Protein AF-A0A0B3AQL2-F1 (afdb_monomer)

Nearest PDB structures (foldseek):
  5ud1-assembly1_B  TM=2.524E-01  e=9.828E-01  Helicobacter pylori 26695
  3zs7-assembly1_A-2  TM=3.478E-01  e=4.174E+00  Trypanosoma brucei brucei TREU927
  5gof-assembly1_A  TM=2.255E-01  e=1.621E+00  Homo sapiens
  7k5j-assembly4_K  TM=2.275E-01  e=8.317E-01  Saccharomyces cerevisiae S288C
  5goe-assembly1_A  TM=2.218E-01  e=5.214E+00  Homo sapiens

Sequence (261 aa):
MTFMPQTKTCNVYCPWCFVDDYNKNGRKEDGAYFSNKEVIDAFLDARKGLAKEMHVMRLSGGEPLLVPWQWLENLEELKRRGLSEDVYFQGETNLTTGSFIRQLQNEGRLDKNFWEKIAEYNNFGVLCSFKGTDWKSNLRAIGFSQKDGTVNPEYKFLDKERWNTFETMVKAGIDVYPFIYDPNPKTLKYFLEKGVKKFGEEFALKTWIIPLKIYEPIRNRLDKRGLQLEIFQKGLDENFKKSRGIIGCVIKLIIINNNKI

Radius of gyration: 19.17 Å; Cα contacts (8 Å, |Δi|>4): 399; chains: 1; bounding box: 51×43×47 Å

Foldseek 3Di:
DDEDEQAQAAPFDFLQDPRFVVSRVRDPVNDDHDDLVRSVVVVVVVQVPDPDGDQEDEYDHHACVVVLVSLLRNLVVCVVVVNLVRHQYEYEHQLQCQVVQVVCCVVVVDPPCSLLSSLVRPSYAYEQEAQELALLSRCNRRPQADLVSHHDCVCSVSVVSSVVSVVSNLVSNHHYAYEYHQYQLVRLLVSQVVQCVRRNPVRLVRYYYDQRDHDPSSVVSCVVSVHDPVVVSVSSVVRSVSNVVSSVVSNVVVVVVVVVD

Structure (mmCIF, N/CA/C/O backbone):
data_AF-A0A0B3AQL2-F1
#
_entry.id   AF-A0A0B3AQL2-F1
#
loop_
_atom_site.group_PDB
_atom_site.id
_atom_site.type_symbol
_atom_site.label_atom_id
_atom_site.label_alt_id
_atom_site.label_comp_id
_atom_site.label_asym_id
_atom_site.label_entity_id
_atom_site.label_seq_id
_atom_site.pdbx_PDB_ins_code
_atom_site.Cartn_x
_atom_site.Cartn_y
_atom_site.Cartn_z
_atom_site.occupancy
_atom_site.B_iso_or_equiv
_atom_site.auth_seq_id
_atom_site.auth_comp_id
_atom_site.auth_asym_id
_atom_site.auth_atom_id
_atom_site.pdbx_PDB_model_num
ATOM 1 N N . MET A 1 1 ? -4.287 -15.499 9.562 1.00 43.22 1 MET A N 1
ATOM 2 C CA . MET A 1 1 ? -4.616 -14.305 8.761 1.00 43.22 1 MET A CA 1
ATOM 3 C C . MET A 1 1 ? -5.631 -14.741 7.730 1.00 43.22 1 MET A C 1
ATOM 5 O O . MET A 1 1 ? -5.297 -15.596 6.918 1.00 43.22 1 MET A O 1
ATOM 9 N N . THR A 1 2 ? -6.848 -14.214 7.807 1.00 52.81 2 THR A N 1
ATOM 10 C CA . THR A 1 2 ? -7.877 -14.455 6.787 1.00 52.81 2 THR A CA 1
ATOM 11 C C . THR A 1 2 ? -7.905 -13.279 5.830 1.00 52.81 2 THR A C 1
ATOM 13 O O . THR A 1 2 ? -7.853 -12.126 6.260 1.00 52.81 2 THR A O 1
ATOM 16 N N . PHE A 1 3 ? -7.936 -13.594 4.537 1.00 53.59 3 PHE A N 1
ATOM 17 C CA . PHE A 1 3 ? -8.109 -12.621 3.471 1.00 53.59 3 PHE A CA 1
ATOM 18 C C . PHE A 1 3 ? -9.588 -12.311 3.338 1.00 53.59 3 PHE A C 1
ATOM 20 O O . PHE A 1 3 ? -10.385 -13.219 3.111 1.00 53.59 3 PHE A O 1
ATOM 27 N N . MET A 1 4 ? -9.940 -11.036 3.439 1.00 59.97 4 MET A N 1
ATOM 28 C CA . MET A 1 4 ? -11.305 -10.596 3.190 1.00 59.97 4 MET A CA 1
ATOM 29 C C . MET A 1 4 ? -11.311 -9.664 1.986 1.00 59.97 4 MET A C 1
ATOM 31 O O . MET A 1 4 ? -10.950 -8.490 2.113 1.00 59.97 4 MET A O 1
ATOM 35 N N . PRO A 1 5 ? -11.617 -10.199 0.791 1.00 59.94 5 PRO A N 1
ATOM 36 C CA . PRO A 1 5 ? -11.690 -9.401 -0.415 1.00 59.94 5 PRO A CA 1
ATOM 37 C C . PRO A 1 5 ? -12.953 -8.543 -0.376 1.00 59.94 5 PRO A C 1
ATOM 39 O O . PRO A 1 5 ? -14.055 -9.062 -0.505 1.00 59.94 5 PRO A O 1
ATOM 42 N N . GLN A 1 6 ? -12.798 -7.231 -0.204 1.00 65.88 6 GLN A N 1
ATOM 43 C CA . GLN A 1 6 ? -13.936 -6.300 -0.262 1.00 65.88 6 GLN A CA 1
ATOM 44 C C . GLN A 1 6 ? -14.011 -5.523 -1.574 1.00 65.88 6 GLN A C 1
ATOM 46 O O . GLN A 1 6 ? -15.086 -5.085 -1.976 1.00 65.88 6 GLN A O 1
ATOM 51 N N . THR A 1 7 ? -12.890 -5.394 -2.282 1.00 76.25 7 THR A N 1
ATOM 52 C CA . THR A 1 7 ? -12.875 -4.874 -3.645 1.00 76.25 7 THR A CA 1
ATOM 53 C C . THR A 1 7 ? -12.167 -5.855 -4.549 1.00 76.25 7 THR A C 1
ATOM 55 O O . THR A 1 7 ? -11.038 -6.278 -4.294 1.00 76.25 7 THR A O 1
ATOM 58 N N . LYS A 1 8 ? -12.838 -6.221 -5.635 1.00 83.38 8 LYS A N 1
ATOM 59 C CA . LYS A 1 8 ? -12.207 -6.967 -6.718 1.00 83.38 8 LYS A CA 1
ATOM 60 C C . LYS A 1 8 ? -11.426 -6.033 -7.648 1.00 83.38 8 LYS A C 1
ATOM 62 O O . LYS A 1 8 ? -10.494 -6.459 -8.311 1.00 83.38 8 LYS A O 1
ATOM 67 N N . THR A 1 9 ? -11.748 -4.741 -7.659 1.00 88.00 9 THR A N 1
ATOM 68 C CA . THR A 1 9 ? -11.171 -3.753 -8.574 1.00 88.00 9 THR A CA 1
ATOM 69 C C . THR A 1 9 ? -9.764 -3.355 -8.157 1.00 88.00 9 THR A C 1
ATOM 71 O O . THR A 1 9 ? -9.514 -3.045 -6.994 1.00 88.00 9 THR A O 1
ATOM 74 N N . CYS A 1 10 ? -8.847 -3.285 -9.120 1.00 91.44 10 CYS A N 1
ATOM 75 C CA . CYS A 1 10 ? -7.508 -2.746 -8.913 1.00 91.44 10 CYS A CA 1
ATOM 76 C C . CYS A 1 10 ? -7.152 -1.786 -10.048 1.00 91.44 10 CYS A C 1
ATOM 78 O O . CYS A 1 10 ? -7.425 -2.065 -11.211 1.00 91.44 10 CYS A O 1
ATOM 80 N N . ASN A 1 11 ? -6.494 -0.678 -9.723 1.00 91.56 11 ASN A N 1
ATOM 81 C CA . ASN A 1 11 ? -6.054 0.324 -10.693 1.00 91.56 11 ASN A CA 1
ATOM 82 C C . ASN A 1 11 ? -4.681 0.003 -11.329 1.00 91.56 11 ASN A C 1
ATOM 84 O O . ASN A 1 11 ? -4.135 0.828 -12.059 1.00 91.56 11 ASN A O 1
ATOM 88 N N . VAL A 1 12 ? -4.113 -1.180 -11.058 1.00 91.69 12 VAL A N 1
ATOM 89 C CA . VAL A 1 12 ? -2.828 -1.642 -11.609 1.00 91.69 12 VAL A CA 1
ATOM 90 C C . VAL A 1 12 ? -2.905 -3.083 -12.130 1.00 91.69 12 VAL A C 1
ATOM 92 O O . VAL A 1 12 ? -3.698 -3.903 -11.662 1.00 91.69 12 VAL A O 1
ATOM 95 N N . TYR A 1 13 ? -2.016 -3.428 -13.062 1.00 89.12 13 TYR A N 1
ATOM 96 C CA . TYR A 1 13 ? -2.025 -4.696 -13.804 1.00 89.12 13 TYR A CA 1
ATOM 97 C C . TYR A 1 13 ? -0.728 -5.477 -13.586 1.00 89.12 13 TYR A C 1
ATOM 99 O O . TYR A 1 13 ? -0.008 -5.824 -14.521 1.00 89.12 13 TYR A O 1
ATOM 107 N N . CYS A 1 14 ? -0.408 -5.732 -12.315 1.00 88.69 14 CYS A N 1
ATOM 108 C CA . CYS A 1 14 ? 0.834 -6.405 -11.939 1.00 88.69 14 CYS A CA 1
ATOM 109 C C . CYS A 1 14 ? 0.941 -7.769 -12.654 1.00 88.69 14 CYS A C 1
ATOM 111 O O . CYS A 1 14 ? 0.013 -8.576 -12.522 1.00 88.69 14 CYS A O 1
ATOM 113 N N . PRO A 1 15 ? 2.051 -8.072 -13.358 1.00 82.75 15 PRO A N 1
ATOM 114 C CA . PRO A 1 15 ? 2.175 -9.312 -14.133 1.00 82.75 15 PRO A CA 1
ATOM 115 C C . PRO A 1 15 ? 2.033 -10.576 -13.278 1.00 82.75 15 PRO A C 1
ATOM 117 O O . PRO A 1 15 ? 1.510 -11.581 -13.743 1.00 82.75 15 PRO A O 1
ATOM 120 N N . TRP A 1 16 ? 2.452 -10.491 -12.015 1.00 82.00 16 TRP A N 1
ATOM 121 C CA . TRP A 1 16 ? 2.429 -11.559 -11.014 1.00 82.00 16 TRP A CA 1
ATOM 122 C C . TRP A 1 16 ? 1.243 -11.468 -10.038 1.00 82.00 16 TRP A C 1
ATOM 124 O O . TRP A 1 16 ? 1.300 -11.996 -8.929 1.00 82.00 16 TRP A O 1
ATOM 134 N N . CYS A 1 17 ? 0.176 -10.747 -10.387 1.00 86.19 17 CYS A N 1
ATOM 135 C CA . CYS A 1 17 ? -1.020 -10.724 -9.549 1.00 86.19 17 CYS A CA 1
ATOM 136 C C . CYS A 1 17 ? -1.687 -12.109 -9.554 1.00 86.19 17 CYS A C 1
ATOM 138 O O . CYS A 1 17 ? -1.933 -12.664 -10.624 1.00 86.19 17 CYS A O 1
ATOM 140 N N . PHE A 1 18 ? -2.009 -12.654 -8.381 1.00 82.62 18 PHE A N 1
ATOM 141 C CA . PHE A 1 18 ? -2.695 -13.947 -8.283 1.00 82.62 18 PHE A CA 1
ATOM 142 C C . PHE A 1 18 ? -4.165 -13.878 -8.729 1.00 82.62 18 PHE A C 1
ATOM 144 O O . PHE A 1 18 ? -4.738 -14.904 -9.065 1.00 82.62 18 PHE A O 1
ATOM 151 N N . VAL A 1 19 ? -4.766 -12.685 -8.757 1.00 80.56 19 VAL A N 1
ATOM 152 C CA . VAL A 1 19 ? -6.105 -12.445 -9.314 1.00 80.56 19 VAL A CA 1
ATOM 153 C C . VAL A 1 19 ? -5.947 -12.133 -10.798 1.00 80.56 19 VAL A C 1
ATOM 155 O O . VAL A 1 19 ? -5.099 -11.306 -11.136 1.00 80.56 19 VAL A O 1
ATOM 158 N N . ASP A 1 20 ? -6.712 -12.763 -11.691 1.00 79.94 20 ASP A N 1
ATOM 159 C CA . ASP A 1 20 ? -6.719 -12.466 -13.133 1.00 79.94 20 ASP A CA 1
ATOM 160 C C . ASP A 1 20 ? -7.422 -11.125 -13.463 1.00 79.94 20 ASP A C 1
ATOM 162 O O . ASP A 1 20 ? -7.960 -10.443 -12.591 1.00 79.94 20 ASP A O 1
ATOM 166 N N . ASP A 1 21 ? -7.362 -10.686 -14.724 1.00 81.06 21 ASP A N 1
ATOM 167 C CA . ASP A 1 21 ? -7.933 -9.392 -15.133 1.00 81.06 21 ASP A CA 1
ATOM 168 C C . ASP A 1 21 ? -9.457 -9.428 -15.316 1.00 81.06 21 ASP A C 1
ATOM 170 O O . ASP A 1 21 ? -10.093 -8.380 -15.224 1.00 81.06 21 ASP A O 1
ATOM 174 N N . TYR A 1 22 ? -10.050 -10.613 -15.505 1.00 81.94 22 TYR A N 1
ATOM 175 C CA . TYR A 1 22 ? -11.504 -10.777 -15.494 1.00 81.94 22 TYR A CA 1
ATOM 176 C C . TYR A 1 22 ? -12.034 -10.489 -14.089 1.00 81.94 22 TYR A C 1
ATOM 178 O O . TYR A 1 22 ? -12.891 -9.632 -13.910 1.00 81.94 22 TYR A O 1
ATOM 186 N N . ASN A 1 23 ? -11.429 -11.092 -13.071 1.00 78.94 23 ASN A N 1
ATOM 187 C CA . ASN A 1 23 ? -11.824 -10.894 -11.684 1.00 78.94 23 ASN A CA 1
ATOM 188 C C . ASN A 1 23 ? -11.510 -9.481 -11.158 1.00 78.94 23 ASN A C 1
ATOM 190 O O . ASN A 1 23 ? -12.157 -9.038 -10.214 1.00 78.94 23 ASN A O 1
ATOM 194 N N . LYS A 1 24 ? -10.594 -8.722 -11.785 1.00 83.06 24 LYS A N 1
ATOM 195 C CA . LYS A 1 24 ? -10.267 -7.334 -11.382 1.00 83.06 24 LYS A CA 1
ATOM 196 C C . LYS A 1 24 ? -11.019 -6.221 -12.114 1.00 83.06 24 LYS A C 1
ATOM 198 O O . LYS A 1 24 ? -10.673 -5.048 -11.976 1.00 83.06 24 LYS A O 1
ATOM 203 N N . ASN A 1 25 ? -12.040 -6.564 -12.888 1.00 82.00 25 ASN A N 1
ATOM 204 C CA . ASN A 1 25 ? -12.679 -5.646 -13.831 1.00 82.00 25 ASN A CA 1
ATOM 205 C C . ASN A 1 25 ? -13.642 -4.613 -13.206 1.00 82.00 25 ASN A C 1
ATOM 207 O O . ASN A 1 25 ? -14.096 -3.711 -13.905 1.00 82.00 25 ASN A O 1
ATOM 211 N N . GLY A 1 26 ? -13.996 -4.759 -11.924 1.00 80.69 26 GLY A N 1
ATOM 212 C CA . GLY A 1 26 ? -14.947 -3.886 -11.227 1.00 80.69 26 GLY A CA 1
ATOM 213 C C . GLY A 1 26 ? -16.392 -3.901 -11.743 1.00 80.69 26 GLY A C 1
ATOM 214 O O . GLY A 1 26 ? -17.182 -3.060 -11.326 1.00 80.69 26 GLY A O 1
ATOM 215 N N . ARG A 1 27 ? -16.759 -4.841 -12.621 1.00 83.38 27 ARG A N 1
ATOM 216 C CA . ARG A 1 27 ? -18.123 -4.985 -13.153 1.00 83.38 27 ARG A CA 1
ATOM 217 C C . ARG A 1 27 ? -19.109 -5.374 -12.057 1.00 83.38 27 ARG A C 1
ATOM 219 O O . ARG A 1 27 ? -18.784 -6.205 -11.212 1.00 83.38 27 ARG A O 1
ATOM 226 N N . LYS A 1 28 ? -20.311 -4.803 -12.048 1.00 77.94 28 LYS A N 1
ATOM 227 C CA . LYS A 1 28 ? -21.278 -5.046 -10.966 1.00 77.94 28 LYS A CA 1
ATOM 228 C C . LYS A 1 28 ? -21.798 -6.488 -10.971 1.00 77.94 28 LYS A C 1
ATOM 230 O O . LYS A 1 28 ? -22.159 -7.009 -9.926 1.00 77.94 28 LYS A O 1
ATOM 235 N N . GLU A 1 29 ? -21.797 -7.121 -12.138 1.00 83.44 29 GLU A N 1
ATOM 236 C CA . GLU A 1 29 ? -22.390 -8.433 -12.393 1.00 83.44 29 GLU A CA 1
ATOM 237 C C . GLU A 1 29 ? -21.473 -9.584 -11.951 1.00 83.44 29 GLU A C 1
ATOM 239 O O . GLU A 1 29 ? -21.964 -10.636 -11.557 1.00 83.44 29 GLU A O 1
ATOM 244 N N . ASP A 1 30 ? -20.147 -9.384 -11.952 1.00 80.12 30 ASP A N 1
ATOM 245 C CA . ASP A 1 30 ? -19.184 -10.441 -11.593 1.00 80.12 30 ASP A CA 1
ATOM 246 C C . ASP A 1 30 ? -18.810 -10.416 -10.090 1.00 80.12 30 ASP A C 1
ATOM 248 O O . ASP A 1 30 ? -17.639 -10.579 -9.740 1.00 80.12 30 ASP A O 1
ATOM 252 N N . GLY A 1 31 ? -19.728 -10.058 -9.186 1.00 79.12 31 GLY A N 1
ATOM 253 C CA . GLY A 1 31 ? -19.432 -9.962 -7.751 1.00 79.12 31 GLY A CA 1
ATOM 254 C C . GLY A 1 31 ? -20.649 -9.722 -6.859 1.00 79.12 31 GLY A C 1
ATOM 255 O O . GLY A 1 31 ? -21.748 -9.464 -7.338 1.00 79.12 31 GLY A O 1
ATOM 256 N N . ALA A 1 32 ? -20.433 -9.795 -5.546 1.00 82.56 32 ALA A N 1
ATOM 257 C CA . ALA A 1 32 ? -21.438 -9.511 -4.526 1.00 82.56 32 ALA A CA 1
ATOM 258 C C . ALA A 1 32 ? -20.915 -8.460 -3.542 1.00 82.56 32 ALA A C 1
ATOM 260 O O . ALA A 1 32 ? -19.712 -8.376 -3.288 1.00 82.56 32 ALA A O 1
ATOM 261 N N . TYR A 1 33 ? -21.834 -7.662 -3.001 1.00 82.12 33 TYR A N 1
ATOM 262 C CA . TYR A 1 33 ? -21.543 -6.706 -1.939 1.00 82.12 33 TYR A CA 1
ATOM 263 C C . TYR A 1 33 ? -21.901 -7.324 -0.595 1.00 82.12 33 TYR A C 1
ATOM 265 O O . TYR A 1 33 ? -22.979 -7.893 -0.447 1.00 82.12 33 TYR A O 1
ATOM 273 N N . PHE A 1 34 ? -21.005 -7.158 0.372 1.00 86.38 34 PHE A N 1
ATOM 274 C CA . PHE A 1 34 ? -21.206 -7.562 1.756 1.00 86.38 34 PHE A CA 1
ATOM 275 C C . PHE A 1 34 ? -21.009 -6.339 2.643 1.00 86.38 34 PHE A C 1
ATOM 277 O O . PHE A 1 34 ? -20.082 -5.552 2.433 1.00 86.38 34 PHE A O 1
ATOM 284 N N . SER A 1 35 ? -21.881 -6.170 3.626 1.00 88.69 35 SER A N 1
ATOM 285 C CA . SER A 1 35 ? -21.715 -5.162 4.667 1.00 88.69 35 SER A CA 1
ATOM 286 C C . SER A 1 35 ? -20.535 -5.504 5.582 1.00 88.69 35 SER A C 1
ATOM 288 O O . SER A 1 35 ? -20.165 -6.668 5.740 1.00 88.69 35 SER A O 1
ATOM 290 N N . ASN A 1 36 ? -19.975 -4.505 6.270 1.00 88.44 36 ASN A N 1
ATOM 291 C CA . ASN A 1 36 ? -18.906 -4.744 7.252 1.00 88.44 36 ASN A CA 1
ATOM 292 C C . ASN A 1 36 ? -19.363 -5.674 8.388 1.00 88.44 36 ASN A C 1
ATOM 294 O O . ASN A 1 36 ? -18.572 -6.463 8.901 1.00 88.44 36 ASN A O 1
ATOM 298 N N . LYS A 1 37 ? -20.661 -5.642 8.727 1.00 92.75 37 LYS A N 1
ATOM 299 C CA . LYS A 1 37 ? -21.273 -6.564 9.687 1.00 92.75 37 LYS A CA 1
ATOM 300 C C . LYS A 1 37 ? -21.156 -8.013 9.211 1.00 92.75 37 LYS A C 1
ATOM 302 O O . LYS A 1 37 ? -20.678 -8.846 9.971 1.00 92.75 37 LYS A O 1
ATOM 307 N N . GLU A 1 38 ? -21.564 -8.297 7.973 1.00 92.12 38 GLU A N 1
ATOM 308 C CA . GLU A 1 38 ? -21.478 -9.641 7.379 1.00 92.12 38 GLU A CA 1
ATOM 309 C C . GLU A 1 38 ? -20.030 -10.114 7.256 1.00 92.12 38 GLU A C 1
ATOM 311 O O . GLU A 1 38 ? -19.729 -11.270 7.537 1.00 92.12 38 GLU A O 1
ATOM 316 N N . VAL A 1 39 ? -19.121 -9.208 6.890 1.00 89.12 39 VAL A N 1
ATOM 317 C CA . VAL A 1 39 ? -17.690 -9.504 6.801 1.00 89.12 39 VAL A CA 1
ATOM 318 C C . VAL A 1 39 ? -17.125 -9.912 8.169 1.00 89.12 39 VAL A C 1
ATOM 320 O O . VAL A 1 39 ? -16.421 -10.917 8.271 1.00 89.12 39 VAL A O 1
ATOM 323 N N . ILE A 1 40 ? -17.447 -9.172 9.234 1.00 92.00 40 ILE A N 1
ATOM 324 C CA . ILE A 1 40 ? -16.980 -9.491 10.590 1.00 92.00 40 ILE A CA 1
ATOM 325 C C . ILE A 1 40 ? -17.684 -10.737 11.147 1.00 92.00 40 ILE A C 1
ATOM 327 O O . ILE A 1 40 ? -17.034 -11.543 11.809 1.00 92.00 40 ILE A O 1
ATOM 331 N N . ASP A 1 41 ? -18.968 -10.951 10.841 1.00 93.50 41 ASP A N 1
ATOM 332 C CA . ASP A 1 41 ? -19.685 -12.187 11.191 1.00 93.50 41 ASP A CA 1
ATOM 333 C C . ASP A 1 41 ? -18.977 -13.409 10.568 1.00 93.50 41 ASP A C 1
ATOM 335 O O . ASP A 1 41 ? -18.625 -14.350 11.281 1.00 93.50 41 ASP A O 1
ATOM 339 N N . ALA A 1 42 ? -18.647 -13.347 9.273 1.00 90.44 42 ALA A N 1
ATOM 340 C CA . ALA A 1 42 ? -17.914 -14.403 8.574 1.00 90.44 42 ALA A CA 1
ATOM 341 C C . ALA A 1 42 ? -16.501 -14.628 9.143 1.00 90.44 42 ALA A C 1
ATOM 343 O O . ALA A 1 42 ? -16.056 -15.771 9.263 1.00 90.44 42 ALA A O 1
ATOM 344 N N . PHE A 1 43 ? -15.793 -13.559 9.527 1.00 91.12 43 PHE A N 1
ATOM 345 C CA . PHE A 1 43 ? -14.492 -13.662 10.195 1.00 91.12 43 PHE A CA 1
ATOM 346 C C . PHE A 1 43 ? -14.589 -14.412 11.532 1.00 91.12 43 PHE A C 1
ATOM 348 O O . PHE A 1 43 ? -13.779 -15.304 11.801 1.00 91.12 43 PHE A O 1
ATOM 355 N N . LEU A 1 44 ? -15.579 -14.072 12.361 1.00 91.38 44 LEU A N 1
ATOM 356 C CA . LEU A 1 44 ? -15.793 -14.706 13.662 1.00 91.38 44 LEU A CA 1
ATOM 357 C C . LEU A 1 44 ? -16.224 -16.167 13.517 1.00 91.38 44 LEU A C 1
ATOM 359 O O . LEU A 1 44 ? -15.768 -17.017 14.281 1.00 91.38 44 LEU A O 1
ATOM 363 N N . ASP A 1 45 ? -17.052 -16.482 12.525 1.00 91.25 45 ASP A N 1
ATOM 364 C CA . ASP A 1 45 ? -17.435 -17.862 12.232 1.00 91.25 45 ASP A CA 1
ATOM 365 C C . ASP A 1 45 ? -16.243 -18.688 11.740 1.00 91.25 45 ASP A C 1
ATOM 367 O O . ASP A 1 45 ? -16.011 -19.789 12.243 1.00 91.25 45 ASP A O 1
ATOM 371 N N . ALA A 1 46 ? -15.419 -18.134 10.845 1.00 88.12 46 ALA A N 1
ATOM 372 C CA . ALA A 1 46 ? -14.185 -18.779 10.405 1.00 88.12 46 ALA A CA 1
ATOM 373 C C . ALA A 1 46 ? -13.219 -19.026 11.576 1.00 88.12 46 ALA A C 1
ATOM 375 O O . ALA A 1 46 ? -12.582 -20.076 11.636 1.00 88.12 46 ALA A O 1
ATOM 376 N N . ARG A 1 47 ? -13.135 -18.093 12.536 1.00 88.12 47 ARG A N 1
ATOM 377 C CA . ARG A 1 47 ? -12.293 -18.213 13.738 1.00 88.12 47 ARG A CA 1
ATOM 378 C C . ARG A 1 47 ? -12.681 -19.404 14.622 1.00 88.12 47 ARG A C 1
ATOM 380 O O . ARG A 1 47 ? -11.779 -20.051 15.146 1.00 88.12 47 ARG A O 1
ATOM 387 N N . LYS A 1 48 ? -13.973 -19.742 14.750 1.00 87.56 48 LYS A N 1
ATOM 388 C CA . LYS A 1 48 ? -14.456 -20.870 15.584 1.00 87.56 48 LYS A CA 1
ATOM 389 C C . LYS A 1 48 ? -13.936 -22.236 15.123 1.00 87.56 48 LYS A C 1
ATOM 391 O O . LYS A 1 48 ? -13.804 -23.143 15.936 1.00 87.56 48 LYS A O 1
ATOM 396 N N . GLY A 1 49 ? -13.667 -22.393 13.825 1.00 80.06 49 GLY A N 1
ATOM 397 C CA . GLY A 1 49 ? -13.247 -23.664 13.225 1.00 80.06 49 GLY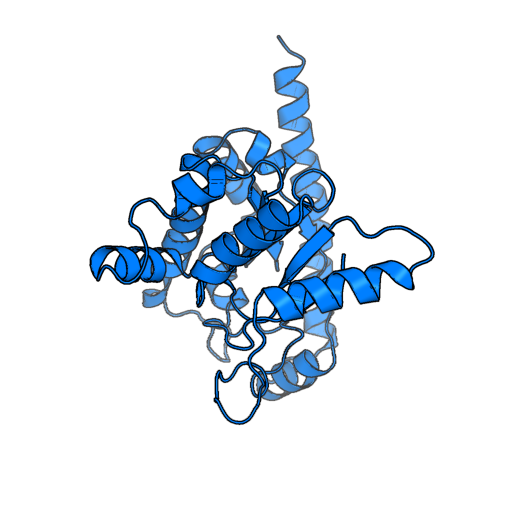 A CA 1
ATOM 398 C C . GLY A 1 49 ? -11.737 -23.919 13.232 1.00 80.06 49 GLY A C 1
ATOM 399 O O . GLY A 1 49 ? -11.294 -24.940 12.706 1.00 80.06 49 GLY A O 1
ATOM 400 N N . LEU A 1 50 ? -10.927 -23.002 13.769 1.00 82.31 50 LEU A N 1
ATOM 401 C CA . LEU A 1 50 ? -9.469 -23.085 13.699 1.00 82.31 50 LEU A CA 1
ATOM 402 C C . LEU A 1 50 ? -8.869 -23.664 14.984 1.00 82.31 50 LEU A C 1
ATOM 404 O O . LEU A 1 50 ? -9.221 -23.267 16.088 1.00 82.31 50 LEU A O 1
ATOM 408 N N . ALA A 1 51 ? -7.874 -24.546 14.834 1.00 72.25 51 ALA A N 1
ATOM 409 C CA . ALA A 1 51 ? -7.115 -25.107 15.960 1.00 72.25 51 ALA A CA 1
ATOM 410 C C . ALA A 1 51 ? -6.297 -24.054 16.736 1.00 72.25 51 ALA A C 1
ATOM 412 O O . ALA A 1 51 ? -5.860 -24.303 17.857 1.00 72.25 51 ALA A O 1
ATOM 413 N N . LYS A 1 52 ? -6.054 -22.890 16.123 1.00 77.75 52 LYS A N 1
ATOM 414 C CA . LYS A 1 52 ? -5.454 -21.717 16.756 1.00 77.75 52 LYS A CA 1
ATOM 415 C C . LYS A 1 52 ? -6.319 -20.509 16.479 1.00 77.75 52 LYS A C 1
ATOM 417 O O . LYS A 1 52 ? -6.774 -20.312 15.352 1.00 77.75 52 LYS A O 1
ATOM 422 N N . GLU A 1 53 ? -6.474 -19.694 17.505 1.00 82.19 53 GLU A N 1
ATOM 423 C CA . GLU A 1 53 ? -7.260 -18.484 17.423 1.00 82.19 53 GLU A CA 1
ATOM 424 C C . GLU A 1 53 ? -6.654 -17.485 16.431 1.00 82.19 53 GLU A C 1
ATOM 426 O O . GLU A 1 53 ? -5.436 -17.322 16.307 1.00 82.19 53 GLU A O 1
ATOM 431 N N . MET A 1 54 ? -7.529 -16.861 15.650 1.00 87.31 54 MET A N 1
ATOM 432 C CA . MET A 1 54 ? -7.146 -15.917 14.617 1.00 87.31 54 MET A CA 1
ATOM 433 C C . MET A 1 54 ? -7.420 -14.493 15.089 1.00 87.31 54 MET A C 1
ATOM 435 O O . MET A 1 54 ? -8.570 -14.078 15.169 1.00 87.31 54 MET A O 1
ATOM 439 N N . HIS A 1 55 ? -6.342 -13.738 15.291 1.00 92.06 55 HIS A N 1
ATOM 440 C CA . HIS A 1 55 ? -6.382 -12.355 15.785 1.00 92.06 55 HIS A CA 1
ATOM 441 C C . HIS A 1 55 ? -6.090 -11.309 14.703 1.00 92.06 55 HIS A C 1
ATOM 443 O O . HIS A 1 55 ? -5.974 -10.130 15.000 1.00 92.06 55 HIS A O 1
ATOM 449 N N . VAL A 1 56 ? -5.918 -11.720 13.440 1.00 92.56 56 VAL A N 1
ATOM 450 C CA . VAL A 1 56 ? -5.594 -10.794 12.342 1.00 92.56 56 VAL A CA 1
ATOM 451 C C . VAL A 1 56 ? -6.630 -10.894 11.238 1.00 92.56 56 VAL A C 1
ATOM 453 O O . VAL A 1 56 ? -6.735 -11.922 10.553 1.00 92.56 56 VAL A O 1
ATOM 456 N N . MET A 1 57 ? -7.330 -9.782 11.048 1.00 91.94 57 MET A N 1
ATOM 457 C CA . MET A 1 57 ? -8.297 -9.536 9.994 1.00 91.94 57 MET A CA 1
ATOM 458 C C . MET A 1 57 ? -7.620 -8.695 8.909 1.00 91.94 57 ME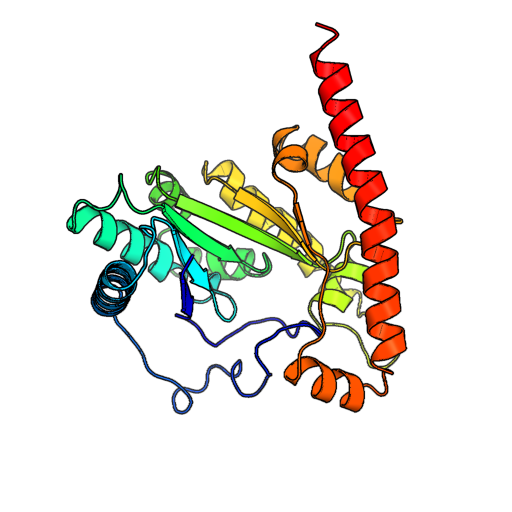T A C 1
ATOM 460 O O . MET A 1 57 ? -7.292 -7.536 9.144 1.00 91.94 57 MET A O 1
ATOM 464 N N . ARG A 1 58 ? -7.366 -9.270 7.728 1.00 90.69 58 ARG A N 1
ATOM 465 C CA . ARG A 1 58 ? -6.648 -8.574 6.652 1.00 90.69 58 ARG A CA 1
ATOM 466 C C . ARG A 1 58 ? -7.579 -8.227 5.503 1.00 90.69 58 ARG A C 1
ATOM 468 O O . ARG A 1 58 ? -8.176 -9.115 4.889 1.00 90.69 58 ARG A O 1
ATOM 475 N N . LEU A 1 59 ? -7.629 -6.941 5.175 1.00 82.88 59 LEU A N 1
ATOM 476 C CA . LEU A 1 59 ? -8.368 -6.447 4.030 1.00 82.88 59 LEU A CA 1
ATOM 477 C C . LEU A 1 59 ? -7.515 -6.525 2.764 1.00 82.88 59 LEU A C 1
ATOM 479 O O . LEU A 1 59 ? -6.471 -5.887 2.671 1.00 82.88 59 LEU A O 1
ATOM 483 N N . SER A 1 60 ? -7.968 -7.314 1.792 1.00 82.50 60 SER A N 1
ATOM 484 C CA . SER A 1 60 ? -7.195 -7.629 0.587 1.00 82.50 60 SER A CA 1
ATOM 485 C C . SER A 1 60 ? -8.073 -7.637 -0.668 1.00 82.50 60 SER A C 1
ATOM 487 O O . SER A 1 60 ? -9.206 -7.160 -0.646 1.00 82.50 60 SER A O 1
ATOM 489 N N . GLY A 1 61 ? -7.554 -8.169 -1.776 1.00 82.19 61 GLY A N 1
ATOM 490 C CA . GLY A 1 61 ? -8.235 -8.244 -3.069 1.00 82.19 61 GLY A CA 1
ATOM 491 C C . GLY A 1 61 ? -7.528 -7.402 -4.127 1.00 82.19 61 GLY A C 1
ATOM 492 O O . GLY A 1 61 ? -6.345 -7.605 -4.394 1.00 82.19 61 GLY A O 1
ATOM 493 N N . GLY A 1 62 ? -8.266 -6.494 -4.759 1.00 87.00 62 GLY A N 1
ATOM 494 C CA . GLY A 1 62 ? -7.739 -5.520 -5.706 1.00 87.00 62 GLY A CA 1
ATOM 495 C C . GLY A 1 62 ? -6.924 -4.417 -5.021 1.00 87.00 62 GLY A C 1
ATOM 496 O O . GLY A 1 62 ? -5.883 -4.683 -4.432 1.00 87.00 62 GLY A O 1
ATOM 497 N N . GLU A 1 63 ? -7.350 -3.160 -5.137 1.00 92.25 63 GLU A N 1
ATOM 498 C CA . GLU A 1 63 ? -6.765 -2.041 -4.385 1.00 92.25 63 GLU A CA 1
ATOM 499 C C . GLU A 1 63 ? -7.759 -1.530 -3.333 1.00 92.25 63 GLU A C 1
ATOM 501 O O . GLU A 1 63 ? -8.672 -0.782 -3.693 1.00 92.25 63 GLU A O 1
ATOM 506 N N . PRO A 1 64 ? -7.599 -1.899 -2.047 1.00 91.56 64 PRO A N 1
ATOM 507 C CA . PRO A 1 64 ? -8.528 -1.501 -0.990 1.00 91.56 64 PRO A CA 1
ATOM 508 C C . PRO A 1 64 ? -8.723 0.013 -0.839 1.00 91.56 64 PRO A C 1
ATOM 510 O O . PRO A 1 64 ? -9.838 0.446 -0.565 1.00 91.56 64 PRO A O 1
ATOM 513 N N . LEU A 1 65 ? -7.704 0.845 -1.103 1.00 92.31 65 LEU A N 1
ATOM 514 C CA . LEU A 1 65 ? -7.858 2.309 -1.052 1.00 92.31 65 LEU A CA 1
ATOM 515 C C . LEU A 1 65 ? -8.693 2.908 -2.197 1.00 92.31 65 LEU A C 1
ATOM 517 O O . LEU A 1 65 ? -8.883 4.121 -2.233 1.00 92.31 65 LEU A O 1
ATOM 521 N N . LEU A 1 66 ? -9.227 2.103 -3.121 1.00 92.00 66 LEU A N 1
ATOM 522 C CA . LEU A 1 66 ? -10.303 2.564 -4.008 1.00 92.00 66 LEU A CA 1
ATOM 523 C C . LEU A 1 66 ? -11.638 2.732 -3.265 1.00 92.00 66 LEU A C 1
ATOM 525 O O . LEU A 1 66 ? -12.528 3.417 -3.766 1.00 92.00 66 LEU A O 1
ATOM 529 N N . VAL A 1 67 ? -11.768 2.128 -2.080 1.00 90.38 67 VAL A N 1
ATOM 530 C CA . VAL A 1 67 ? -12.970 2.138 -1.237 1.00 90.38 67 VAL A CA 1
ATOM 531 C C . VAL A 1 67 ? -12.568 2.508 0.206 1.00 90.38 67 VAL A C 1
ATOM 533 O O . VAL A 1 67 ? -12.756 1.723 1.134 1.00 90.38 67 VAL A O 1
ATOM 536 N N . PRO A 1 68 ? -11.950 3.686 0.428 1.00 91.81 68 PRO A N 1
ATOM 537 C CA . PRO A 1 68 ? -11.216 3.987 1.663 1.00 91.81 68 PRO A CA 1
ATOM 538 C C . PRO A 1 68 ? -12.074 3.965 2.936 1.00 91.81 68 PRO A C 1
ATOM 540 O O . PRO A 1 68 ? -11.570 3.616 4.002 1.00 91.81 68 PRO A O 1
ATOM 543 N N . TRP A 1 69 ? -13.369 4.288 2.841 1.00 90.25 69 TRP A N 1
ATOM 544 C CA . TRP A 1 69 ? -14.293 4.283 3.983 1.00 90.25 69 TRP A CA 1
ATOM 545 C C . TRP A 1 69 ? -14.407 2.912 4.656 1.00 90.25 69 TRP A C 1
ATOM 547 O O . TRP A 1 69 ? -14.587 2.852 5.868 1.00 90.25 69 TRP A O 1
ATOM 557 N N . GLN A 1 70 ? -14.193 1.821 3.914 1.00 90.44 70 GLN A N 1
ATOM 558 C CA . GLN A 1 70 ? -14.231 0.472 4.474 1.00 90.44 70 GLN A CA 1
ATOM 559 C C . GLN A 1 70 ? -13.216 0.268 5.600 1.00 90.44 70 GLN A C 1
ATOM 561 O O . GLN A 1 70 ? -13.484 -0.508 6.512 1.00 90.44 70 GLN A O 1
ATOM 566 N N . TRP A 1 71 ? -12.067 0.949 5.589 1.00 93.69 71 TRP A N 1
ATOM 567 C CA . TRP A 1 71 ? -11.108 0.820 6.691 1.00 93.69 71 TRP A CA 1
ATOM 568 C C . TRP A 1 71 ? -11.699 1.345 7.995 1.00 93.69 71 TRP A C 1
ATOM 570 O O . TRP A 1 71 ? -11.708 0.630 8.994 1.00 93.69 71 TRP A O 1
ATOM 580 N N . LEU A 1 72 ? -12.247 2.560 7.957 1.00 94.06 72 LEU A N 1
ATOM 581 C CA . LEU A 1 72 ? -12.842 3.194 9.125 1.00 94.06 72 LEU A CA 1
ATOM 582 C C . LEU A 1 72 ? -14.079 2.427 9.606 1.00 94.06 72 LEU A C 1
ATOM 584 O O . LEU A 1 72 ? -14.171 2.107 10.784 1.00 94.06 72 LEU A O 1
ATOM 588 N N . GLU A 1 73 ? -14.981 2.046 8.701 1.00 94.06 73 GLU A N 1
ATOM 589 C CA . GLU A 1 73 ? -16.215 1.350 9.080 1.00 94.06 73 GLU A CA 1
ATOM 590 C C . GLU A 1 73 ? -15.955 -0.051 9.672 1.00 94.06 73 GLU A C 1
ATOM 592 O O . GLU A 1 73 ? -16.682 -0.494 10.560 1.00 94.06 73 GLU A O 1
ATOM 597 N N . ASN A 1 74 ? -14.918 -0.769 9.213 1.00 94.12 74 ASN A N 1
ATOM 598 C CA . ASN A 1 74 ? -14.536 -2.047 9.826 1.00 94.12 74 ASN A CA 1
ATOM 599 C C . ASN A 1 74 ? -13.924 -1.841 11.218 1.00 94.12 74 ASN A C 1
ATOM 601 O O . ASN A 1 74 ? -14.245 -2.593 12.137 1.00 94.12 74 ASN A O 1
ATOM 605 N N . LEU A 1 75 ? -13.081 -0.820 11.396 1.00 95.94 75 LEU A N 1
ATOM 606 C CA . LEU A 1 75 ? -12.513 -0.468 12.701 1.00 95.94 75 LEU A CA 1
ATOM 607 C C . LEU A 1 75 ? -13.600 -0.055 13.708 1.00 95.94 75 LEU A C 1
ATOM 609 O O . LEU A 1 75 ? -13.597 -0.520 14.850 1.00 95.94 75 LEU A O 1
ATOM 613 N N . GLU A 1 76 ? -14.571 0.749 13.273 1.00 96.44 76 GLU A N 1
ATOM 614 C CA . GLU A 1 76 ? -15.738 1.142 14.068 1.00 96.44 76 GLU A CA 1
ATOM 615 C C . GLU A 1 76 ? -16.590 -0.068 14.465 1.00 96.44 76 GLU A C 1
ATOM 617 O O . GLU A 1 76 ? -16.988 -0.197 15.625 1.00 96.44 76 GLU A O 1
ATOM 622 N N . GLU A 1 77 ? -16.834 -0.994 13.537 1.00 96.56 77 GLU A N 1
ATOM 623 C CA . GLU A 1 77 ? -17.617 -2.201 13.803 1.00 96.56 77 GLU A CA 1
ATOM 624 C C . GLU A 1 77 ? -16.891 -3.170 14.754 1.00 96.56 77 GLU A C 1
ATOM 626 O O . GLU A 1 77 ? -17.526 -3.741 15.646 1.00 96.56 77 GLU A O 1
ATOM 631 N N . LEU A 1 78 ? -15.564 -3.318 14.638 1.00 96.44 78 LEU A N 1
ATOM 632 C CA . LEU A 1 78 ? -14.754 -4.069 15.608 1.00 96.44 78 LEU A CA 1
ATOM 633 C C . LEU A 1 78 ? -14.845 -3.440 17.004 1.00 96.44 78 LEU A C 1
ATOM 635 O O . LEU A 1 78 ? -15.097 -4.148 17.982 1.00 96.44 78 LEU A O 1
ATOM 639 N N . LYS A 1 79 ? -14.720 -2.111 17.100 1.00 97.50 79 LYS A N 1
ATOM 640 C CA . LYS A 1 79 ? -14.857 -1.369 18.362 1.00 97.50 79 LYS A CA 1
ATOM 641 C C . LYS A 1 79 ? -16.238 -1.543 18.979 1.00 97.50 79 LYS A C 1
ATOM 643 O O . LYS A 1 79 ? -16.346 -1.860 20.161 1.00 97.50 79 LYS A O 1
ATOM 648 N N . ARG A 1 80 ? -17.299 -1.415 18.179 1.00 97.75 80 ARG A N 1
ATOM 649 C CA . ARG A 1 80 ? -18.693 -1.591 18.617 1.00 97.75 80 ARG A CA 1
ATOM 650 C C . ARG A 1 80 ? -18.953 -2.981 19.205 1.00 97.75 80 ARG A C 1
ATOM 652 O O . ARG A 1 80 ? -19.803 -3.127 20.079 1.00 97.75 80 ARG A O 1
ATOM 659 N N . ARG A 1 81 ? -18.227 -3.999 18.736 1.00 96.94 81 ARG A N 1
ATOM 660 C CA . ARG A 1 81 ? -18.314 -5.387 19.218 1.00 96.94 81 ARG A CA 1
ATOM 661 C C . ARG A 1 81 ? -17.363 -5.708 20.374 1.00 96.94 81 ARG A C 1
ATOM 663 O O . ARG A 1 81 ? -17.344 -6.851 20.816 1.00 96.94 81 ARG A O 1
ATOM 670 N N . GLY A 1 82 ? -16.573 -4.742 20.846 1.00 97.12 82 GLY A N 1
ATOM 671 C CA . GLY A 1 82 ? -15.567 -4.965 21.887 1.00 97.12 82 GLY A CA 1
ATOM 672 C C . GLY A 1 82 ? -14.368 -5.799 21.423 1.00 97.12 82 GLY A C 1
ATOM 673 O O . GLY A 1 82 ? -13.715 -6.427 22.246 1.00 97.12 82 GLY A O 1
ATOM 674 N N . LEU A 1 83 ? -14.082 -5.828 20.116 1.00 96.12 83 LEU A N 1
ATOM 675 C CA . LEU A 1 83 ? -13.013 -6.640 19.517 1.00 96.12 83 LEU A CA 1
ATOM 676 C C . LEU A 1 83 ? -11.711 -5.864 19.271 1.00 96.12 83 LEU A C 1
ATOM 678 O O . LEU A 1 83 ? -10.745 -6.454 18.797 1.00 96.12 83 LEU A O 1
ATOM 682 N N . SER A 1 84 ? -11.661 -4.562 19.571 1.00 96.38 84 SER A N 1
ATOM 683 C CA . SER A 1 84 ? -10.492 -3.719 19.274 1.00 96.38 84 SER A CA 1
ATOM 684 C C . SER A 1 84 ? -9.198 -4.190 19.939 1.00 96.38 84 SER A C 1
ATOM 686 O O . SER A 1 84 ? -8.142 -4.044 19.343 1.00 96.38 84 SER A O 1
ATOM 688 N N . GLU A 1 85 ? -9.266 -4.796 21.123 1.00 96.06 85 GLU A N 1
ATOM 689 C CA . GLU A 1 85 ? -8.071 -5.274 21.839 1.00 96.06 85 GLU A CA 1
ATOM 690 C C . GLU A 1 85 ? -7.643 -6.695 21.431 1.00 96.06 85 GLU A C 1
ATOM 692 O O . GLU A 1 85 ? -6.571 -7.159 21.806 1.00 96.06 85 GLU A O 1
ATOM 697 N N . ASP A 1 86 ? -8.477 -7.403 20.667 1.00 95.06 86 ASP A N 1
ATOM 698 C CA . ASP A 1 86 ? -8.300 -8.826 20.346 1.00 95.06 86 ASP A CA 1
ATOM 699 C C . ASP A 1 86 ? -8.089 -9.079 18.844 1.00 95.06 86 ASP A C 1
ATOM 701 O O . ASP A 1 86 ? -7.461 -10.060 18.442 1.00 95.06 86 ASP A O 1
ATOM 705 N N . VAL A 1 87 ? -8.592 -8.184 17.993 1.00 95.69 87 VAL A N 1
ATOM 706 C CA . VAL A 1 87 ? -8.488 -8.296 16.539 1.00 95.69 87 VAL A CA 1
ATOM 707 C C . VAL A 1 87 ? -7.685 -7.130 15.988 1.00 95.69 87 VAL A C 1
ATOM 709 O O . VAL A 1 87 ? -8.140 -5.989 15.973 1.00 95.69 87 VAL A O 1
ATOM 712 N N . TYR A 1 88 ? -6.511 -7.439 15.449 1.00 96.44 88 TYR A N 1
ATOM 713 C CA . TYR A 1 88 ? -5.719 -6.517 14.652 1.00 96.44 88 TYR A CA 1
ATOM 714 C C . TYR A 1 88 ? -6.262 -6.455 13.221 1.00 96.44 88 TYR A C 1
ATOM 716 O O . TYR A 1 88 ? -6.324 -7.469 12.512 1.00 96.44 88 TYR A O 1
ATOM 724 N N . PHE A 1 89 ? -6.648 -5.261 12.786 1.00 95.44 89 PHE A N 1
ATOM 725 C CA . PHE A 1 89 ? -7.090 -4.984 11.429 1.00 95.44 89 PHE A CA 1
ATOM 726 C C . PHE A 1 89 ? -5.895 -4.548 10.575 1.00 95.44 89 PHE A C 1
ATOM 728 O O . PHE A 1 89 ? -5.189 -3.595 10.892 1.00 95.44 89 PHE A O 1
ATOM 735 N N . GLN A 1 90 ? -5.653 -5.249 9.471 1.00 94.94 90 GLN A N 1
ATOM 736 C CA . GLN A 1 90 ? -4.545 -4.956 8.568 1.00 94.94 90 GLN A CA 1
ATOM 737 C C . GLN A 1 90 ? -5.064 -4.516 7.201 1.00 94.94 90 GLN A C 1
ATOM 739 O O . GLN A 1 90 ? -5.648 -5.313 6.463 1.00 94.94 90 GLN A O 1
ATOM 744 N N . GLY A 1 91 ? -4.817 -3.254 6.856 1.00 94.31 91 GLY A N 1
ATOM 745 C CA . GLY A 1 91 ? -5.056 -2.707 5.525 1.00 94.31 91 GLY A CA 1
ATOM 746 C C . GLY A 1 91 ? -3.945 -3.066 4.536 1.00 94.31 91 GLY A C 1
ATOM 747 O O . GLY A 1 91 ? -2.836 -3.463 4.908 1.00 94.31 91 GLY A O 1
ATOM 748 N N . GLU A 1 92 ? -4.225 -2.874 3.250 1.00 93.44 92 GLU A N 1
ATOM 749 C CA . GLU A 1 92 ? -3.254 -3.035 2.169 1.00 93.44 92 GLU A CA 1
ATOM 750 C C . GLU A 1 92 ? -3.399 -1.939 1.123 1.00 93.44 92 GLU A C 1
ATOM 752 O O . GLU A 1 92 ? -4.508 -1.523 0.795 1.00 93.44 92 GLU A O 1
ATOM 757 N N . THR A 1 93 ? -2.280 -1.532 0.528 1.00 94.88 93 THR A N 1
ATOM 758 C CA . THR A 1 93 ? -2.307 -0.658 -0.644 1.00 94.88 93 THR A CA 1
ATOM 759 C C . THR A 1 93 ? -1.131 -0.888 -1.588 1.00 94.88 93 THR A C 1
ATOM 761 O O . THR A 1 93 ? -0.017 -1.234 -1.187 1.00 94.88 93 THR A O 1
ATOM 764 N N . ASN A 1 94 ? -1.365 -0.652 -2.875 1.00 94.88 94 ASN A N 1
ATOM 765 C CA . ASN A 1 94 ? -0.363 -0.525 -3.923 1.00 94.88 94 ASN A CA 1
ATOM 766 C C . ASN A 1 94 ? 0.321 0.854 -3.970 1.00 94.88 94 ASN A C 1
ATOM 768 O O . ASN A 1 94 ? 1.218 1.035 -4.796 1.00 94.88 94 ASN A O 1
ATOM 772 N N . LEU A 1 95 ? -0.084 1.783 -3.093 1.00 97.19 95 LEU A N 1
ATOM 773 C CA . LEU A 1 95 ? 0.440 3.140 -2.919 1.00 97.19 95 LEU A CA 1
ATOM 774 C C . LEU A 1 95 ? 0.179 4.110 -4.088 1.00 97.19 95 LEU A C 1
ATOM 776 O O . LEU A 1 95 ? 0.701 5.218 -4.092 1.00 97.19 95 LEU A O 1
ATOM 780 N N . THR A 1 96 ? -0.625 3.748 -5.085 1.00 95.81 96 THR A N 1
ATOM 781 C CA . THR A 1 96 ? -0.878 4.605 -6.263 1.00 95.81 96 THR A CA 1
ATOM 782 C C . THR A 1 96 ? -2.163 5.434 -6.166 1.00 95.81 96 THR A C 1
ATOM 784 O O . THR A 1 96 ? -2.588 6.031 -7.152 1.00 95.81 96 THR A O 1
ATOM 787 N N . THR A 1 97 ? -2.789 5.488 -4.989 1.00 94.94 97 THR A N 1
ATOM 788 C CA . THR A 1 97 ? -4.122 6.075 -4.776 1.00 94.94 97 THR A CA 1
ATOM 789 C C . THR A 1 97 ? -4.119 7.395 -4.006 1.00 94.94 97 THR A C 1
ATOM 791 O O . THR A 1 97 ? -5.179 7.996 -3.868 1.00 94.94 97 THR A O 1
ATOM 794 N N . GLY A 1 98 ? -2.980 7.916 -3.539 1.00 95.38 98 GLY A N 1
ATOM 795 C CA . GLY A 1 98 ? -2.954 9.134 -2.715 1.00 95.38 98 GLY A CA 1
ATOM 796 C C . GLY A 1 98 ? -3.635 10.351 -3.360 1.00 95.38 98 GLY A C 1
ATOM 797 O O . GLY A 1 98 ? -4.375 11.071 -2.694 1.00 95.38 98 GLY A O 1
ATOM 798 N N . SER A 1 99 ? -3.443 10.571 -4.663 1.00 95.50 99 SER A N 1
ATOM 799 C CA . SER A 1 99 ? -4.101 11.641 -5.426 1.00 95.50 99 SER A CA 1
ATOM 800 C C . SER A 1 99 ? -5.608 11.425 -5.528 1.00 95.50 99 SER A C 1
ATOM 802 O O . SER A 1 99 ? -6.362 12.384 -5.393 1.00 95.50 99 SER A O 1
ATOM 804 N N . PHE A 1 100 ? -6.044 10.175 -5.689 1.00 96.00 100 PHE A N 1
ATOM 805 C CA . PHE A 1 100 ? -7.460 9.814 -5.667 1.00 96.00 100 PHE A CA 1
ATOM 806 C C . PHE A 1 100 ? -8.086 10.090 -4.291 1.00 96.00 100 PHE A C 1
ATOM 808 O O . PHE A 1 100 ? -9.135 10.721 -4.216 1.00 96.00 100 PHE A O 1
ATOM 815 N N . ILE A 1 101 ? -7.405 9.722 -3.200 1.00 96.75 101 ILE A N 1
ATOM 816 C CA . ILE A 1 101 ? -7.860 10.026 -1.836 1.00 96.75 101 ILE A CA 1
ATOM 817 C C . ILE A 1 101 ? -8.000 11.538 -1.629 1.00 96.75 101 ILE A C 1
ATOM 819 O O . ILE A 1 101 ? -9.060 12.001 -1.215 1.00 96.75 101 ILE A O 1
ATOM 823 N N . ARG A 1 102 ? -6.976 12.324 -1.991 1.00 96.31 102 ARG A N 1
ATOM 824 C CA . ARG A 1 102 ? -7.032 13.794 -1.899 1.00 96.31 102 ARG A CA 1
ATOM 825 C C . ARG A 1 102 ? -8.191 14.381 -2.701 1.00 96.31 102 ARG A C 1
ATOM 827 O O . ARG A 1 102 ? -8.840 15.314 -2.240 1.00 96.31 102 ARG A O 1
ATOM 834 N N . GLN A 1 103 ? -8.460 13.842 -3.888 1.00 97.25 103 GLN A N 1
ATOM 835 C CA . GLN A 1 103 ? -9.595 14.267 -4.701 1.00 97.25 103 GLN A CA 1
ATOM 836 C C . GLN A 1 103 ? -10.925 14.013 -3.980 1.00 97.25 103 GLN A C 1
ATOM 838 O O . GLN A 1 103 ? -11.720 14.941 -3.862 1.00 97.25 103 GLN A O 1
ATOM 843 N N . LEU A 1 104 ? -11.144 12.809 -3.435 1.00 97.69 104 LEU A N 1
ATOM 844 C CA . LEU A 1 104 ? -12.357 12.505 -2.667 1.00 97.69 104 LEU A CA 1
ATOM 845 C C . LEU A 1 104 ? -12.539 13.455 -1.474 1.00 97.69 104 LEU A C 1
ATOM 847 O O . LEU A 1 104 ? -13.657 13.886 -1.202 1.00 97.69 104 LEU A O 1
ATOM 851 N N . GLN A 1 105 ? -11.448 13.812 -0.791 1.00 96.81 105 GLN A N 1
ATOM 852 C CA . GLN A 1 105 ? -11.471 14.763 0.326 1.00 96.81 105 GLN A CA 1
ATOM 853 C C . GLN A 1 105 ? -11.827 16.186 -0.118 1.00 96.81 105 GLN A C 1
ATOM 855 O O . GLN A 1 105 ? -12.610 16.874 0.539 1.00 96.81 105 GLN A O 1
ATOM 860 N N . ASN A 1 106 ? -11.283 16.631 -1.251 1.00 97.69 106 ASN A N 1
ATOM 861 C CA . ASN A 1 106 ? -11.586 17.944 -1.820 1.00 97.69 106 ASN A CA 1
ATOM 862 C C . ASN A 1 106 ? -13.037 18.042 -2.310 1.00 97.69 106 ASN A C 1
ATOM 864 O O . ASN A 1 106 ? -13.656 19.092 -2.170 1.00 97.69 106 ASN A O 1
ATOM 868 N N . GLU A 1 107 ? -13.581 16.946 -2.840 1.00 97.94 107 GLU A N 1
ATOM 869 C CA . GLU A 1 107 ? -14.979 16.826 -3.273 1.00 97.94 107 GLU A CA 1
ATOM 870 C C . GLU A 1 107 ? -15.962 16.646 -2.099 1.00 97.94 107 GLU A C 1
ATOM 872 O O . GLU A 1 107 ? -17.169 16.586 -2.321 1.00 97.94 107 GLU A O 1
ATOM 877 N N . GLY A 1 108 ? -15.479 16.525 -0.855 1.00 97.12 108 GLY A N 1
ATOM 878 C CA . GLY A 1 108 ? -16.320 16.273 0.322 1.00 97.12 108 GLY A CA 1
ATOM 879 C C . GLY A 1 108 ? -16.924 14.864 0.373 1.00 97.12 108 GLY A C 1
ATOM 880 O O . GLY A 1 108 ? -17.840 14.612 1.149 1.00 97.12 108 GLY A O 1
ATOM 881 N N . ARG A 1 109 ? -16.419 13.938 -0.449 1.00 96.62 109 ARG A N 1
ATOM 882 C CA . ARG A 1 109 ? -16.850 12.529 -0.514 1.00 96.62 109 ARG A CA 1
ATOM 883 C C . ARG A 1 109 ? -16.089 11.628 0.454 1.00 96.62 109 ARG A C 1
ATOM 885 O O . ARG A 1 109 ? -16.479 10.484 0.662 1.00 96.62 109 ARG A O 1
ATOM 892 N N . LEU A 1 110 ? -14.994 12.133 1.009 1.00 96.88 110 LEU A N 1
ATOM 893 C CA . LEU A 1 110 ? -14.236 11.525 2.091 1.00 96.88 110 LEU A CA 1
ATOM 894 C C . LEU A 1 110 ? -13.893 12.613 3.107 1.00 96.88 110 LEU A C 1
ATOM 896 O O . LEU A 1 110 ? -13.649 13.760 2.735 1.00 96.88 110 LEU A O 1
ATOM 900 N N . ASP A 1 111 ? -13.862 12.263 4.388 1.00 96.44 111 ASP A N 1
ATOM 901 C CA . ASP A 1 111 ? -13.483 13.207 5.434 1.00 96.44 111 ASP A CA 1
ATOM 902 C C . ASP A 1 111 ? -12.044 13.720 5.227 1.00 96.44 111 ASP A C 1
ATOM 904 O O . ASP A 1 111 ? -11.122 12.952 4.927 1.00 96.44 111 ASP A O 1
ATOM 908 N N . LYS A 1 112 ? -11.827 15.028 5.405 1.00 95.81 112 LYS A N 1
ATOM 909 C CA . LYS A 1 112 ? -10.491 15.638 5.318 1.00 95.81 112 LYS A CA 1
ATOM 910 C C . LYS A 1 112 ? -9.532 15.090 6.376 1.00 95.81 112 LYS A C 1
ATOM 912 O O . LYS A 1 112 ? -8.344 14.998 6.091 1.00 95.81 112 LYS A O 1
ATOM 917 N N . ASN A 1 113 ? -10.062 14.656 7.517 1.00 95.38 113 ASN A N 1
ATOM 918 C CA . ASN A 1 113 ? -9.317 14.074 8.632 1.00 95.38 113 ASN A CA 1
ATOM 919 C C . ASN A 1 113 ? -9.344 12.533 8.612 1.00 95.38 113 ASN A C 1
ATOM 921 O O . ASN A 1 113 ? -9.219 11.886 9.649 1.00 95.38 113 ASN A O 1
ATOM 925 N N . PHE A 1 114 ? -9.610 11.918 7.453 1.00 96.88 114 PHE A N 1
ATOM 926 C CA . PHE A 1 114 ? -9.727 10.462 7.313 1.00 96.88 114 PHE A CA 1
ATOM 927 C C . PHE A 1 114 ? -8.516 9.706 7.877 1.00 96.88 114 PHE A C 1
ATOM 929 O O . PHE A 1 114 ? -8.686 8.697 8.559 1.00 96.88 114 PHE A O 1
ATOM 936 N N . TRP A 1 115 ? -7.303 10.190 7.606 1.00 96.69 115 TRP A N 1
ATOM 937 C CA . TRP A 1 115 ? -6.082 9.517 8.042 1.00 96.69 115 TRP A CA 1
ATOM 938 C C . TRP A 1 115 ? -5.881 9.625 9.553 1.00 96.69 115 TRP A C 1
ATOM 940 O O . TRP A 1 115 ? -5.540 8.634 10.189 1.00 96.69 115 TRP A O 1
ATOM 950 N N . GLU A 1 116 ? -6.152 10.797 10.122 1.00 96.00 116 GLU A N 1
ATOM 951 C CA . GLU A 1 116 ? -6.083 11.071 11.555 1.00 96.00 116 GLU A CA 1
ATOM 952 C C . GLU A 1 116 ? -7.099 10.216 12.320 1.00 96.00 116 GLU A C 1
ATOM 954 O O . GLU A 1 116 ? -6.733 9.555 13.285 1.00 96.00 116 GLU A O 1
ATOM 959 N N . LYS A 1 117 ? -8.343 10.128 11.828 1.00 96.94 117 LYS A N 1
ATOM 960 C CA . LYS A 1 117 ? -9.387 9.267 12.411 1.00 96.94 117 LYS A CA 1
ATOM 961 C C . LYS A 1 117 ? -8.988 7.798 12.445 1.00 96.94 117 LYS A C 1
ATOM 963 O O . LYS A 1 117 ? -9.291 7.094 13.399 1.00 96.94 117 LYS A O 1
ATOM 968 N N . ILE A 1 118 ? -8.331 7.316 11.393 1.00 95.88 118 ILE A N 1
ATOM 969 C CA . ILE A 1 118 ? -7.850 5.934 11.343 1.00 95.88 118 ILE A CA 1
ATOM 970 C C . ILE A 1 118 ? -6.682 5.717 12.309 1.00 95.88 118 ILE A C 1
ATOM 972 O O . ILE A 1 118 ? -6.605 4.662 12.934 1.00 95.88 118 ILE A O 1
ATOM 976 N N . ALA A 1 119 ? -5.794 6.699 12.455 1.00 97.06 119 ALA A N 1
ATOM 977 C CA . ALA A 1 119 ? -4.648 6.606 13.354 1.00 97.06 119 ALA A CA 1
ATOM 978 C C . ALA A 1 119 ? -5.032 6.550 14.845 1.00 97.06 119 ALA A C 1
ATOM 980 O O . ALA A 1 119 ? -4.224 6.112 15.657 1.00 97.06 119 ALA A O 1
ATOM 981 N N . GLU A 1 120 ? -6.261 6.931 15.214 1.00 96.94 120 GLU A N 1
ATOM 982 C CA . GLU A 1 120 ? -6.789 6.768 16.580 1.00 96.94 120 GLU A CA 1
ATOM 983 C C . GLU A 1 120 ? -6.972 5.293 16.992 1.00 96.94 120 GLU A C 1
ATOM 985 O O . GLU A 1 120 ? -7.121 4.992 18.179 1.00 96.94 120 GLU A O 1
ATOM 990 N N . TYR A 1 121 ? -6.972 4.359 16.035 1.00 97.50 121 TYR A N 1
ATOM 991 C CA . TYR A 1 121 ? -7.146 2.933 16.296 1.00 97.50 121 TYR A CA 1
ATOM 992 C C . TYR A 1 121 ? -5.797 2.228 16.476 1.00 97.50 121 TYR A C 1
ATOM 994 O O . TYR A 1 121 ? -5.075 1.969 15.515 1.00 97.50 121 TYR A O 1
ATOM 1002 N N . ASN A 1 122 ? -5.491 1.827 17.713 1.00 96.31 122 ASN A N 1
ATOM 1003 C CA . ASN A 1 122 ? -4.243 1.128 18.058 1.00 96.31 122 ASN A CA 1
ATOM 1004 C C . ASN A 1 122 ? -4.124 -0.276 17.438 1.00 96.31 122 ASN A C 1
ATOM 1006 O O . ASN A 1 122 ? -3.033 -0.832 17.344 1.00 96.31 122 ASN A O 1
ATOM 1010 N N . ASN A 1 123 ? -5.244 -0.863 17.016 1.00 97.25 123 ASN A N 1
ATOM 1011 C CA . ASN A 1 123 ? -5.311 -2.188 16.414 1.00 97.25 123 ASN A CA 1
ATOM 1012 C C . ASN A 1 123 ? -5.287 -2.141 14.879 1.00 97.25 123 ASN A C 1
ATOM 1014 O O . ASN A 1 123 ? -5.867 -3.015 14.234 1.00 97.25 123 ASN A O 1
ATOM 1018 N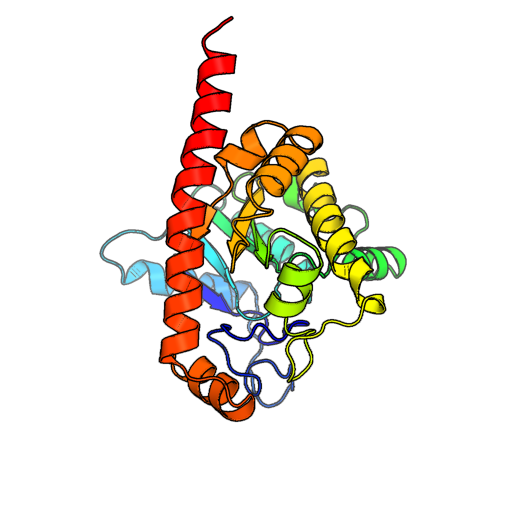 N . PHE A 1 124 ? -4.645 -1.126 14.294 1.00 97.50 124 PHE A N 1
ATOM 1019 C CA . PHE A 1 124 ? -4.573 -0.933 12.851 1.00 97.50 124 PHE A CA 1
ATOM 1020 C C . PHE A 1 124 ? -3.142 -0.804 12.324 1.00 97.50 124 PHE A C 1
ATOM 1022 O O . PHE A 1 124 ? -2.287 -0.163 12.929 1.00 97.50 124 PHE A O 1
ATOM 1029 N N . GLY A 1 125 ? -2.902 -1.350 11.133 1.00 96.75 125 GLY A N 1
ATOM 1030 C CA . GLY A 1 125 ? -1.720 -1.022 10.343 1.00 96.75 125 GLY A CA 1
ATOM 1031 C C . GLY A 1 125 ? -1.860 -1.407 8.879 1.00 96.75 125 GLY A C 1
ATOM 1032 O O . GLY A 1 125 ? -2.810 -2.081 8.479 1.00 96.75 125 GLY A O 1
ATOM 1033 N N . VAL A 1 126 ? -0.911 -0.967 8.051 1.00 96.50 126 VAL A N 1
ATOM 1034 C CA . VAL A 1 126 ? -1.032 -1.050 6.588 1.00 96.50 126 VAL A CA 1
ATOM 1035 C C . VAL A 1 126 ? 0.187 -1.700 5.951 1.00 96.50 126 VAL A C 1
ATOM 1037 O O . VAL A 1 126 ? 1.312 -1.205 6.065 1.00 96.50 126 VAL A O 1
ATOM 1040 N N . LEU A 1 127 ? -0.041 -2.762 5.177 1.00 95.25 127 LEU A N 1
ATOM 1041 C CA . LEU A 1 127 ? 0.971 -3.296 4.268 1.00 95.25 127 LEU A CA 1
ATOM 1042 C C . LEU A 1 127 ? 1.061 -2.416 3.016 1.00 95.25 127 LEU A C 1
ATOM 1044 O O . LEU A 1 127 ? 0.120 -2.290 2.229 1.00 95.25 127 LEU A O 1
ATOM 1048 N N . CYS A 1 128 ? 2.232 -1.826 2.815 1.00 96.50 128 CYS A N 1
ATOM 1049 C CA . CYS A 1 128 ? 2.485 -0.835 1.782 1.00 96.50 128 CYS A CA 1
ATOM 1050 C C . CYS A 1 128 ? 3.307 -1.451 0.647 1.00 96.50 128 CYS A C 1
ATOM 1052 O O . CYS A 1 128 ? 4.530 -1.563 0.740 1.00 96.50 128 CYS A O 1
ATOM 1054 N N . SER A 1 129 ? 2.649 -1.853 -0.440 1.00 94.75 129 SER A N 1
ATOM 1055 C CA . SER A 1 129 ? 3.281 -2.590 -1.538 1.00 94.75 129 SER A CA 1
ATOM 1056 C C . SER A 1 129 ? 4.126 -1.687 -2.444 1.00 94.75 129 SER A C 1
ATOM 1058 O O . SER A 1 129 ? 3.667 -1.205 -3.483 1.00 94.75 129 SER A O 1
ATOM 1060 N N . PHE A 1 130 ? 5.404 -1.527 -2.113 1.00 96.12 130 PHE A N 1
ATOM 1061 C CA . PHE A 1 130 ? 6.410 -0.951 -2.997 1.0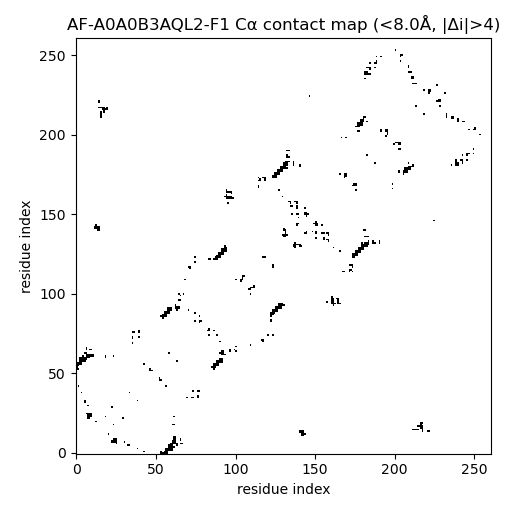0 96.12 130 PHE A CA 1
ATOM 1062 C C . PHE A 1 130 ? 6.776 -1.937 -4.109 1.00 96.12 130 PHE A C 1
ATOM 1064 O O . PHE A 1 130 ? 7.621 -2.814 -3.974 1.00 96.12 130 PHE A O 1
ATOM 1071 N N . LYS A 1 131 ? 6.139 -1.793 -5.264 1.00 94.31 131 LYS A N 1
ATOM 1072 C CA . LYS A 1 131 ? 6.451 -2.605 -6.445 1.00 94.31 131 LYS A CA 1
ATOM 1073 C C . LYS A 1 131 ? 7.645 -1.977 -7.169 1.00 94.31 131 LYS A C 1
ATOM 1075 O O . LYS A 1 131 ? 7.511 -0.850 -7.633 1.00 94.31 131 LYS A O 1
ATOM 1080 N N . GLY A 1 132 ? 8.802 -2.636 -7.209 1.00 93.69 132 GLY A N 1
ATOM 1081 C CA . GLY A 1 132 ? 10.074 -2.099 -7.712 1.00 93.69 132 GLY A CA 1
ATOM 1082 C C . GLY A 1 132 ? 10.766 -1.101 -6.768 1.00 93.69 132 GLY A C 1
ATOM 1083 O O . GLY A 1 132 ? 10.148 -0.521 -5.879 1.00 93.69 132 GLY A O 1
ATOM 1084 N N . THR A 1 133 ? 12.057 -0.845 -6.980 1.00 95.50 133 THR A N 1
ATOM 1085 C CA . THR A 1 133 ? 12.911 0.020 -6.125 1.00 95.50 133 THR A CA 1
ATOM 1086 C C . THR A 1 133 ? 13.374 1.306 -6.817 1.00 95.50 133 THR A C 1
ATOM 1088 O O . THR A 1 133 ? 14.053 2.141 -6.230 1.00 95.50 133 THR A O 1
ATOM 1091 N N . ASP A 1 134 ? 12.968 1.507 -8.065 1.00 95.06 134 ASP A N 1
ATOM 1092 C CA . ASP A 1 134 ? 13.153 2.730 -8.843 1.00 95.06 134 ASP A CA 1
ATOM 1093 C C . ASP A 1 134 ? 11.935 2.938 -9.750 1.00 95.06 134 ASP A C 1
ATOM 1095 O O . ASP A 1 134 ? 11.094 2.050 -9.871 1.00 95.06 134 ASP A O 1
ATOM 1099 N N . TRP A 1 135 ? 11.816 4.102 -10.388 1.00 94.94 135 TRP A N 1
ATOM 1100 C CA . TRP A 1 135 ? 10.630 4.410 -11.189 1.00 94.94 135 TRP A CA 1
ATOM 1101 C C . TRP A 1 135 ? 10.449 3.461 -12.38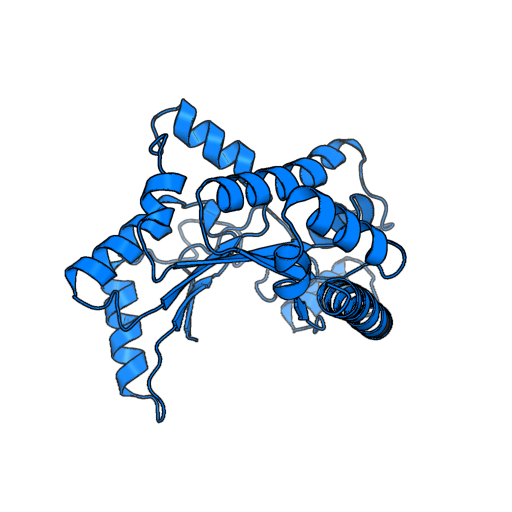8 1.00 94.94 135 TRP A C 1
ATOM 1103 O O . TRP A 1 135 ? 9.317 3.131 -12.727 1.00 94.94 135 TRP A O 1
ATOM 1113 N N . LYS A 1 136 ? 11.530 2.964 -13.013 1.00 94.19 136 LYS A N 1
ATOM 1114 C CA . LYS A 1 136 ? 11.417 2.038 -14.154 1.00 94.19 136 LYS A CA 1
ATOM 1115 C C . LYS A 1 136 ? 10.973 0.659 -13.688 1.00 94.19 136 LYS A C 1
ATOM 1117 O O . LYS A 1 136 ? 10.069 0.076 -14.282 1.00 94.19 136 LYS A O 1
ATOM 1122 N N . SER A 1 137 ? 11.604 0.129 -12.636 1.00 92.75 137 SER A N 1
ATOM 1123 C CA . SER A 1 137 ? 11.173 -1.142 -12.041 1.00 92.75 137 SER A CA 1
ATOM 1124 C C . SER A 1 137 ? 9.747 -1.046 -11.507 1.00 92.75 137 SER A C 1
ATOM 1126 O O . SER A 1 137 ? 8.975 -1.969 -11.734 1.00 92.75 137 SER A O 1
ATOM 1128 N N . ASN A 1 138 ? 9.354 0.092 -10.929 1.00 95.06 138 ASN A N 1
ATOM 1129 C CA . ASN A 1 138 ? 7.984 0.328 -10.494 1.00 95.06 138 ASN A CA 1
ATOM 1130 C C . ASN A 1 138 ? 6.976 0.239 -11.634 1.00 95.06 138 ASN A C 1
ATOM 1132 O O . ASN A 1 138 ? 6.078 -0.591 -11.553 1.00 95.06 138 ASN A O 1
ATOM 1136 N N . LEU A 1 139 ? 7.156 1.010 -12.710 1.00 94.31 139 LEU A N 1
ATOM 1137 C CA . LEU A 1 139 ? 6.231 0.994 -13.846 1.00 94.31 139 LEU A CA 1
ATOM 1138 C C . LEU A 1 139 ? 6.092 -0.399 -14.470 1.00 94.31 139 LEU A C 1
ATOM 1140 O O . LEU A 1 139 ? 4.978 -0.837 -14.749 1.00 94.31 139 LEU A O 1
ATOM 1144 N N . ARG A 1 140 ? 7.195 -1.145 -14.614 1.00 90.88 140 ARG A N 1
ATOM 1145 C CA . ARG A 1 140 ? 7.135 -2.546 -15.070 1.00 90.88 140 ARG A CA 1
ATOM 1146 C C . ARG A 1 140 ? 6.327 -3.418 -14.113 1.00 90.88 140 ARG A C 1
ATOM 1148 O O . ARG A 1 140 ? 5.472 -4.187 -14.549 1.00 90.88 140 ARG A O 1
ATOM 1155 N N . ALA A 1 141 ? 6.571 -3.261 -12.819 1.00 90.38 141 ALA A N 1
ATOM 1156 C CA . ALA A 1 141 ? 5.964 -4.065 -11.776 1.00 90.38 141 ALA A CA 1
ATOM 1157 C C . ALA A 1 141 ? 4.456 -3.831 -11.605 1.00 90.38 141 ALA A C 1
ATOM 1159 O O . ALA A 1 141 ? 3.729 -4.747 -11.222 1.00 90.38 141 ALA A O 1
ATOM 1160 N N . ILE A 1 142 ? 3.972 -2.629 -11.927 1.00 92.38 142 ILE A N 1
ATOM 1161 C CA . ILE A 1 142 ? 2.542 -2.287 -11.891 1.00 92.38 142 ILE A CA 1
ATOM 1162 C C . ILE A 1 142 ? 1.821 -2.498 -13.232 1.00 92.38 142 ILE A C 1
ATOM 1164 O O . ILE A 1 142 ? 0.625 -2.232 -13.324 1.00 92.38 142 ILE A O 1
ATOM 1168 N N . GLY A 1 143 ? 2.517 -3.005 -14.257 1.00 89.25 143 GLY A N 1
ATOM 1169 C CA . GLY A 1 143 ? 1.924 -3.331 -15.560 1.00 89.25 143 GLY A CA 1
ATOM 1170 C C . GLY A 1 143 ? 1.907 -2.189 -16.580 1.00 89.25 143 GLY A C 1
ATOM 1171 O O . GLY A 1 143 ? 1.206 -2.284 -17.577 1.00 89.25 143 GLY A O 1
ATOM 1172 N N . PHE A 1 144 ? 2.693 -1.131 -16.371 1.00 89.81 144 PHE A N 1
ATOM 1173 C CA . PHE A 1 144 ? 2.799 0.042 -17.254 1.00 89.81 144 PHE A CA 1
ATOM 1174 C C . PHE A 1 144 ? 4.013 -0.057 -18.200 1.00 89.81 144 PHE A C 1
ATOM 1176 O O . PHE A 1 144 ? 4.635 0.941 -18.571 1.00 89.81 144 PHE A O 1
ATOM 1183 N N . SER A 1 145 ? 4.382 -1.284 -18.571 1.00 85.81 145 SER A N 1
ATOM 1184 C CA . SER A 1 145 ? 5.428 -1.572 -19.555 1.00 85.81 145 SER A CA 1
ATOM 1185 C C . SER A 1 145 ? 4.833 -2.046 -20.871 1.00 85.81 145 SER A C 1
ATOM 1187 O O . SER A 1 145 ? 3.906 -2.856 -20.857 1.00 85.81 145 SER A O 1
ATOM 1189 N N . GLN A 1 146 ? 5.432 -1.641 -21.984 1.00 82.12 146 GLN A N 1
ATOM 1190 C CA . GLN A 1 146 ? 5.115 -2.173 -23.303 1.00 82.12 146 GLN A CA 1
ATOM 1191 C C . GLN A 1 146 ? 5.601 -3.628 -23.462 1.00 82.12 146 GLN A C 1
ATOM 1193 O O . GLN A 1 146 ? 6.273 -4.189 -22.586 1.00 82.12 146 GLN A O 1
ATOM 1198 N N . LYS A 1 147 ? 5.241 -4.265 -24.587 1.00 76.00 147 LYS A N 1
ATOM 1199 C CA . LYS A 1 147 ? 5.627 -5.658 -24.886 1.00 76.00 147 LYS A CA 1
ATOM 1200 C C . LYS A 1 147 ? 7.144 -5.843 -24.956 1.00 76.00 147 LYS A C 1
ATOM 1202 O O . LYS A 1 147 ? 7.642 -6.850 -24.471 1.00 76.00 147 LYS A O 1
ATOM 1207 N N . ASP A 1 148 ? 7.862 -4.852 -25.477 1.00 80.00 148 ASP A N 1
ATOM 1208 C CA . ASP A 1 148 ? 9.329 -4.824 -25.552 1.00 80.00 148 ASP A CA 1
ATOM 1209 C C . ASP A 1 148 ? 10.013 -4.510 -24.200 1.00 80.00 148 ASP A C 1
ATOM 1211 O O . ASP A 1 148 ? 11.236 -4.425 -24.113 1.00 80.00 148 ASP A O 1
ATOM 1215 N N . GLY A 1 149 ? 9.232 -4.334 -23.127 1.00 78.12 149 GLY A N 1
ATOM 1216 C CA . GLY A 1 149 ? 9.727 -4.024 -21.787 1.00 78.12 149 GLY A CA 1
ATOM 1217 C C . GLY A 1 149 ? 10.059 -2.548 -21.553 1.00 78.12 149 GLY A C 1
ATOM 1218 O O . GLY A 1 149 ? 10.490 -2.202 -20.445 1.00 78.12 149 GLY A O 1
ATOM 1219 N N . THR A 1 150 ? 9.844 -1.674 -22.541 1.00 87.12 150 THR A N 1
ATOM 1220 C CA . THR A 1 150 ? 9.973 -0.223 -22.369 1.00 87.12 150 THR A CA 1
ATOM 1221 C C . THR A 1 150 ? 8.861 0.322 -21.473 1.00 87.12 150 THR A C 1
ATOM 1223 O O . THR A 1 150 ? 7.797 -0.277 -21.316 1.00 87.12 150 THR A O 1
ATOM 1226 N N . VAL A 1 151 ? 9.116 1.457 -20.823 1.00 90.94 151 VAL A N 1
ATOM 1227 C CA . VAL A 1 151 ? 8.147 2.148 -19.958 1.00 90.94 151 VAL A CA 1
ATOM 1228 C C . VAL A 1 151 ? 8.000 3.584 -20.436 1.00 90.94 151 VAL A C 1
ATOM 1230 O O . VAL A 1 151 ? 9.004 4.215 -20.767 1.00 90.94 151 VAL A O 1
ATOM 1233 N N . ASN A 1 152 ? 6.772 4.106 -20.455 1.00 91.31 152 ASN A N 1
ATOM 1234 C CA . ASN A 1 152 ? 6.523 5.495 -20.839 1.00 91.31 152 ASN A CA 1
ATOM 1235 C C . ASN A 1 152 ? 6.909 6.441 -19.673 1.00 91.31 152 ASN A C 1
ATOM 1237 O O . ASN A 1 152 ? 6.325 6.329 -18.588 1.00 91.31 152 ASN A O 1
ATOM 1241 N N . PRO A 1 153 ? 7.877 7.367 -19.859 1.00 92.88 153 PRO A N 1
ATOM 1242 C CA . PRO A 1 153 ? 8.285 8.324 -18.830 1.00 92.88 153 PRO A CA 1
ATOM 1243 C C . PRO A 1 153 ? 7.169 9.247 -18.327 1.00 92.88 153 PRO A C 1
ATOM 1245 O O . PRO A 1 153 ? 7.291 9.759 -17.214 1.00 92.88 153 PRO A O 1
ATOM 1248 N N . GLU A 1 154 ? 6.086 9.442 -19.085 1.00 93.75 154 GLU A N 1
ATOM 1249 C CA . GLU A 1 154 ? 4.926 10.234 -18.654 1.00 93.75 154 GLU A CA 1
ATOM 1250 C C . GLU A 1 154 ? 4.313 9.691 -17.361 1.00 93.75 154 GLU A C 1
ATOM 1252 O O . GLU A 1 154 ? 3.886 10.468 -16.515 1.00 93.75 154 GLU A O 1
ATOM 1257 N N . TYR A 1 155 ? 4.374 8.375 -17.126 1.00 93.56 155 TYR A N 1
ATOM 1258 C CA . TYR A 1 155 ? 3.868 7.752 -15.898 1.00 93.56 155 TYR A CA 1
ATOM 1259 C C . TYR A 1 155 ? 4.841 7.809 -14.717 1.00 93.56 155 TYR A C 1
ATOM 1261 O O . TYR A 1 155 ? 4.537 7.301 -13.638 1.00 93.56 155 TYR A O 1
ATOM 1269 N N . LYS A 1 156 ? 6.008 8.457 -14.852 1.00 94.38 156 LYS A N 1
ATOM 1270 C CA . LYS A 1 156 ? 6.994 8.584 -13.762 1.00 94.38 156 LYS A CA 1
ATOM 1271 C C . LYS A 1 156 ? 6.408 9.234 -12.501 1.00 94.38 156 LYS A C 1
ATOM 1273 O O . LYS A 1 156 ? 6.943 9.029 -11.411 1.00 94.38 156 LYS A O 1
ATOM 1278 N N . PHE A 1 157 ? 5.314 9.991 -12.613 1.00 94.31 157 PHE A N 1
ATOM 1279 C CA . PHE A 1 157 ? 4.613 10.542 -11.451 1.00 94.31 157 PHE A CA 1
ATOM 1280 C C . PHE A 1 157 ? 4.102 9.459 -10.487 1.00 94.31 157 PHE A C 1
ATOM 1282 O O . PHE A 1 157 ? 4.052 9.730 -9.293 1.00 94.31 157 PHE A O 1
ATOM 1289 N N . LEU A 1 158 ? 3.816 8.234 -10.948 1.00 94.94 158 LEU A N 1
ATOM 1290 C CA . LEU A 1 158 ? 3.377 7.128 -10.085 1.00 94.94 158 LEU A CA 1
ATOM 1291 C C . LEU A 1 158 ? 4.451 6.720 -9.064 1.00 94.94 158 LEU A C 1
ATOM 1293 O O . LEU A 1 158 ? 4.124 6.332 -7.943 1.00 94.94 158 LEU A O 1
ATOM 1297 N N . ASP A 1 159 ? 5.737 6.896 -9.395 1.00 94.44 159 ASP A N 1
ATOM 1298 C CA . ASP A 1 159 ? 6.822 6.723 -8.423 1.00 94.44 159 ASP A CA 1
ATOM 1299 C C . ASP A 1 159 ? 6.769 7.796 -7.327 1.00 94.44 159 ASP A C 1
ATOM 1301 O O . ASP A 1 159 ? 6.993 7.495 -6.159 1.00 94.44 159 ASP A O 1
ATOM 1305 N N . LYS A 1 160 ? 6.439 9.045 -7.674 1.00 94.62 160 LYS A N 1
ATOM 1306 C CA . LYS A 1 160 ? 6.236 10.102 -6.671 1.00 94.62 160 LYS A CA 1
ATOM 1307 C C . LYS A 1 160 ? 4.992 9.814 -5.830 1.00 94.62 160 LYS A C 1
ATOM 1309 O O . LYS A 1 160 ? 5.049 9.941 -4.611 1.00 94.62 160 LYS A O 1
ATOM 1314 N N . GLU A 1 161 ? 3.910 9.375 -6.470 1.00 96.38 161 GLU A N 1
ATOM 1315 C CA . GLU A 1 161 ? 2.635 9.064 -5.821 1.00 96.38 161 GLU A CA 1
ATOM 1316 C C . GLU A 1 161 ? 2.796 8.014 -4.720 1.00 96.38 161 GLU A C 1
ATOM 1318 O O . GLU A 1 161 ? 2.298 8.219 -3.614 1.00 96.38 161 GLU A O 1
ATOM 1323 N N . ARG A 1 162 ? 3.568 6.945 -4.962 1.00 96.31 162 ARG A N 1
ATOM 1324 C CA . ARG A 1 162 ? 3.788 5.916 -3.933 1.00 96.31 162 ARG A CA 1
ATOM 1325 C C . ARG A 1 162 ? 4.527 6.407 -2.698 1.00 96.31 162 ARG A C 1
ATOM 1327 O O . ARG A 1 162 ? 4.181 6.021 -1.585 1.00 96.31 162 ARG A O 1
ATOM 1334 N N . TRP A 1 163 ? 5.510 7.289 -2.875 1.00 97.62 163 TRP A N 1
ATOM 1335 C CA . TRP A 1 163 ? 6.218 7.896 -1.748 1.00 97.62 163 TRP A CA 1
ATOM 1336 C C . TRP A 1 163 ? 5.343 8.900 -0.998 1.00 97.62 163 TRP A C 1
ATOM 1338 O O . TRP A 1 163 ? 5.460 8.988 0.220 1.00 97.62 163 TRP A O 1
ATOM 1348 N N . ASN A 1 164 ? 4.491 9.641 -1.708 1.00 97.06 164 ASN A N 1
ATOM 1349 C CA . ASN A 1 164 ? 3.573 10.604 -1.104 1.00 97.06 164 ASN A CA 1
ATOM 1350 C C . ASN A 1 164 ? 2.464 9.897 -0.320 1.00 97.06 164 ASN A C 1
ATOM 1352 O O . ASN A 1 164 ? 2.200 10.270 0.814 1.00 97.06 164 ASN A O 1
ATOM 1356 N N . THR A 1 165 ? 1.861 8.849 -0.888 1.00 97.62 165 THR A N 1
ATOM 1357 C CA . THR A 1 165 ? 0.829 8.044 -0.213 1.00 97.62 165 THR A CA 1
ATOM 1358 C C . THR A 1 165 ? 1.381 7.420 1.067 1.00 97.62 165 THR A C 1
ATOM 1360 O O . THR A 1 165 ? 0.763 7.529 2.121 1.00 97.62 165 THR A O 1
ATOM 1363 N N . PHE A 1 166 ? 2.581 6.831 0.999 1.00 98.19 166 PHE A N 1
ATOM 1364 C CA . PHE A 1 166 ? 3.261 6.296 2.178 1.00 98.19 166 PHE A CA 1
ATOM 1365 C C . PHE A 1 166 ? 3.529 7.382 3.230 1.00 98.19 166 PHE A C 1
ATOM 1367 O O . PHE A 1 166 ? 3.216 7.199 4.401 1.00 98.19 166 PHE A O 1
ATOM 1374 N N . GLU A 1 167 ? 4.063 8.534 2.813 1.00 97.75 167 GLU A N 1
ATOM 1375 C CA . GLU A 1 167 ? 4.337 9.660 3.711 1.00 97.75 167 GLU A CA 1
ATOM 1376 C C . GLU A 1 167 ? 3.078 10.193 4.400 1.00 97.75 167 GLU A C 1
ATOM 1378 O O . GLU A 1 167 ? 3.146 10.524 5.580 1.00 97.75 167 GLU A O 1
ATOM 1383 N N . THR A 1 168 ? 1.944 10.270 3.699 1.00 97.12 168 THR A N 1
ATOM 1384 C CA . THR A 1 168 ? 0.669 10.686 4.294 1.00 97.12 168 THR A CA 1
ATOM 1385 C C . THR A 1 168 ? 0.276 9.772 5.454 1.00 97.12 168 THR A C 1
ATOM 1387 O O . THR A 1 168 ? -0.054 10.274 6.523 1.00 97.12 168 THR A O 1
ATOM 1390 N N . MET A 1 169 ? 0.383 8.452 5.281 1.00 97.44 169 MET A N 1
ATOM 1391 C CA . MET A 1 169 ? 0.066 7.495 6.346 1.00 97.44 169 MET A CA 1
ATOM 1392 C C . MET A 1 169 ? 1.053 7.588 7.520 1.00 97.44 169 MET A C 1
ATOM 1394 O O . MET A 1 169 ? 0.622 7.624 8.668 1.00 97.44 169 MET A O 1
ATOM 1398 N N . VAL A 1 170 ? 2.361 7.711 7.246 1.00 97.50 170 VAL A N 1
ATOM 1399 C CA . VAL A 1 170 ? 3.380 7.908 8.298 1.00 97.50 170 VAL A CA 1
ATOM 1400 C C . VAL A 1 170 ? 3.097 9.170 9.112 1.00 97.50 170 VAL A C 1
ATOM 1402 O O . VAL A 1 170 ? 3.130 9.130 10.337 1.00 97.50 170 VAL A O 1
ATOM 1405 N N . LYS A 1 171 ? 2.809 10.297 8.447 1.00 97.06 171 LYS A N 1
ATOM 1406 C CA . LYS A 1 171 ? 2.539 11.578 9.119 1.00 97.06 171 LYS A CA 1
ATOM 1407 C C . LYS A 1 171 ? 1.275 11.551 9.966 1.00 97.06 171 LYS A C 1
ATOM 1409 O O . LYS A 1 171 ? 1.237 12.233 10.982 1.00 97.06 171 LYS A O 1
ATOM 1414 N N . ALA A 1 172 ? 0.276 10.774 9.557 1.00 97.12 172 ALA A N 1
ATOM 1415 C CA . ALA A 1 172 ? -0.934 10.576 10.340 1.00 97.12 172 ALA A CA 1
ATOM 1416 C C . ALA A 1 172 ? -0.699 9.729 11.602 1.00 97.12 172 ALA A C 1
ATOM 1418 O O . ALA A 1 172 ? -1.562 9.706 12.466 1.00 97.12 172 ALA A O 1
ATOM 1419 N N . GLY A 1 173 ? 0.450 9.052 11.732 1.00 96.75 173 GLY A N 1
ATOM 1420 C CA . GLY A 1 173 ? 0.740 8.158 12.857 1.00 96.75 173 GLY A CA 1
ATOM 1421 C C . GLY A 1 173 ? 0.270 6.718 12.639 1.00 96.75 173 GLY A C 1
ATOM 1422 O O . GLY A 1 173 ? 0.240 5.938 13.585 1.00 96.75 173 GLY A O 1
ATOM 1423 N N . ILE A 1 174 ? -0.077 6.346 11.403 1.00 97.38 174 ILE A N 1
ATOM 1424 C CA . ILE A 1 174 ? -0.487 4.978 11.069 1.00 97.38 174 ILE A CA 1
ATOM 1425 C C . ILE A 1 174 ? 0.740 4.066 11.067 1.00 97.38 174 ILE A C 1
ATOM 1427 O O . ILE A 1 174 ? 1.778 4.390 10.480 1.00 97.38 174 ILE A O 1
ATOM 1431 N N . ASP A 1 175 ? 0.601 2.883 11.662 1.00 96.44 175 ASP A N 1
ATOM 1432 C CA . ASP A 1 175 ? 1.637 1.861 11.617 1.00 96.44 175 ASP A CA 1
ATOM 1433 C C . ASP A 1 175 ? 1.732 1.244 10.211 1.00 96.44 175 ASP A C 1
ATOM 1435 O O . ASP A 1 175 ? 0.865 0.490 9.760 1.00 96.44 175 ASP A O 1
ATOM 1439 N N . VAL A 1 176 ? 2.780 1.609 9.473 1.00 96.94 176 VAL A N 1
ATOM 1440 C CA . VAL A 1 176 ? 2.973 1.206 8.077 1.00 96.94 176 VAL A CA 1
ATOM 1441 C C . VAL A 1 176 ? 4.155 0.260 7.911 1.00 96.94 176 VAL A C 1
ATOM 1443 O O . VAL A 1 176 ? 5.243 0.468 8.448 1.00 96.94 176 VAL A O 1
ATOM 1446 N N . TYR A 1 177 ? 3.956 -0.756 7.077 1.00 96.38 177 TYR A N 1
ATOM 1447 C CA . TYR A 1 177 ? 4.925 -1.816 6.816 1.00 96.38 177 TYR A CA 1
ATOM 1448 C C . TYR A 1 177 ? 5.277 -1.835 5.327 1.00 96.38 177 TYR A C 1
ATOM 1450 O O . TYR A 1 177 ? 4.487 -2.330 4.511 1.00 96.38 177 TYR A O 1
ATOM 1458 N N . PRO A 1 178 ? 6.435 -1.278 4.924 1.00 96.31 178 PRO A N 1
ATOM 1459 C CA . PRO A 1 178 ? 6.883 -1.349 3.544 1.00 96.31 178 PRO A CA 1
ATOM 1460 C C . PRO A 1 178 ? 7.083 -2.798 3.110 1.00 96.31 178 PRO A C 1
ATOM 1462 O O . PRO A 1 178 ? 7.785 -3.584 3.741 1.00 96.31 178 PRO A O 1
ATOM 1465 N N . PHE A 1 179 ? 6.507 -3.140 1.971 1.00 91.50 179 PHE A N 1
ATOM 1466 C CA . PHE A 1 179 ? 6.595 -4.467 1.401 1.00 91.50 179 PHE A CA 1
ATOM 1467 C C . PHE A 1 179 ? 7.059 -4.363 -0.046 1.00 91.50 179 PHE A C 1
ATOM 1469 O O . PHE A 1 179 ? 6.344 -3.816 -0.887 1.00 91.50 179 PHE A O 1
ATOM 1476 N N . ILE A 1 180 ? 8.253 -4.868 -0.358 1.00 92.88 180 ILE A N 1
ATOM 1477 C CA . ILE A 1 180 ? 8.842 -4.715 -1.688 1.00 92.88 180 ILE A CA 1
ATOM 1478 C C . ILE A 1 180 ? 8.607 -5.962 -2.544 1.00 92.88 180 ILE A C 1
ATOM 1480 O O . ILE A 1 180 ? 9.062 -7.062 -2.225 1.00 92.88 180 ILE A O 1
ATOM 1484 N N . TYR A 1 181 ? 7.956 -5.749 -3.686 1.00 89.81 181 TYR A N 1
ATOM 1485 C CA . TYR A 1 181 ? 7.803 -6.730 -4.760 1.00 89.81 181 TYR A CA 1
ATOM 1486 C C . TYR A 1 181 ? 8.775 -6.434 -5.900 1.00 89.81 181 TYR A C 1
ATOM 1488 O O . TYR A 1 181 ? 8.959 -5.269 -6.247 1.00 89.81 181 TYR A O 1
ATOM 1496 N N . ASP A 1 182 ? 9.333 -7.479 -6.517 1.00 87.31 182 ASP A N 1
ATOM 1497 C CA . ASP A 1 182 ? 10.281 -7.378 -7.643 1.00 87.31 182 ASP A CA 1
ATOM 1498 C C . ASP A 1 182 ? 11.383 -6.314 -7.416 1.00 87.31 182 ASP A C 1
ATOM 1500 O O . ASP A 1 182 ? 11.493 -5.332 -8.160 1.00 87.31 182 ASP A O 1
ATOM 1504 N N . PRO A 1 183 ? 12.167 -6.435 -6.326 1.00 89.25 183 PRO A N 1
ATOM 1505 C CA . PRO A 1 183 ? 13.222 -5.475 -6.031 1.00 89.25 183 PRO A CA 1
ATOM 1506 C C . PRO A 1 183 ? 14.287 -5.513 -7.130 1.00 89.25 183 PRO A C 1
ATOM 1508 O O . PRO A 1 183 ? 14.775 -6.582 -7.495 1.00 89.25 183 PRO A O 1
ATOM 1511 N N . ASN A 1 184 ? 14.716 -4.346 -7.613 1.00 90.69 184 ASN A N 1
ATOM 1512 C CA . ASN A 1 184 ? 15.891 -4.249 -8.472 1.00 90.69 184 ASN A CA 1
ATOM 1513 C C . ASN A 1 184 ? 17.140 -4.167 -7.574 1.00 90.69 184 ASN A C 1
ATOM 1515 O O . ASN A 1 184 ? 17.359 -3.132 -6.933 1.00 90.69 184 ASN A O 1
ATOM 1519 N N . PRO A 1 185 ? 18.007 -5.202 -7.537 1.00 90.50 185 PRO A N 1
ATOM 1520 C CA . PRO A 1 185 ? 19.135 -5.232 -6.607 1.00 90.50 185 PRO A CA 1
ATOM 1521 C C . PRO A 1 185 ? 20.097 -4.052 -6.783 1.00 90.50 185 PRO A C 1
ATOM 1523 O O . PRO A 1 185 ? 20.732 -3.624 -5.825 1.00 90.50 185 PRO A O 1
ATOM 1526 N N . LYS A 1 186 ? 20.180 -3.484 -7.995 1.00 93.38 186 LYS A N 1
ATOM 1527 C CA . LYS A 1 186 ? 21.049 -2.334 -8.287 1.00 93.38 186 LYS A CA 1
ATOM 1528 C C . LYS A 1 186 ? 20.576 -1.044 -7.615 1.00 93.38 186 LYS A C 1
ATOM 1530 O O . LYS A 1 186 ? 21.389 -0.162 -7.373 1.00 93.38 186 LYS A O 1
ATOM 1535 N N . THR A 1 187 ? 19.277 -0.914 -7.343 1.00 95.50 187 THR A N 1
ATOM 1536 C CA . THR A 1 187 ? 18.674 0.311 -6.790 1.00 95.50 187 THR A CA 1
ATOM 1537 C C . THR A 1 187 ? 18.142 0.126 -5.371 1.00 95.50 187 THR A C 1
ATOM 1539 O O . THR A 1 187 ? 17.868 1.117 -4.701 1.00 95.50 187 THR A O 1
ATOM 1542 N N . LEU A 1 188 ? 18.060 -1.113 -4.874 1.00 94.44 188 LEU A N 1
ATOM 1543 C CA . LEU A 1 188 ? 17.535 -1.429 -3.545 1.00 94.44 188 LEU A CA 1
ATOM 1544 C C . LEU A 1 188 ? 18.271 -0.705 -2.409 1.00 94.44 188 LEU A C 1
ATOM 1546 O O . LEU A 1 188 ? 17.617 -0.167 -1.523 1.00 94.44 188 LEU A O 1
ATOM 1550 N N . LYS A 1 189 ? 19.610 -0.647 -2.433 1.00 94.06 189 LYS A N 1
ATOM 1551 C CA . LYS A 1 189 ? 20.375 0.056 -1.386 1.00 94.06 189 LYS A CA 1
ATOM 1552 C C . LYS A 1 189 ? 19.957 1.529 -1.291 1.00 94.06 189 LYS A C 1
ATOM 1554 O O . LYS A 1 189 ? 19.552 1.980 -0.227 1.00 94.06 189 LYS A O 1
ATOM 1559 N N . TYR A 1 190 ? 19.962 2.233 -2.423 1.00 95.31 190 TYR A N 1
ATOM 1560 C CA . TYR A 1 190 ? 19.548 3.635 -2.491 1.00 95.31 190 TYR A CA 1
ATOM 1561 C C . TYR A 1 190 ? 18.074 3.830 -2.110 1.00 95.31 190 TYR A C 1
ATOM 1563 O O . TYR A 1 190 ? 17.723 4.812 -1.463 1.00 95.31 190 TYR A O 1
ATOM 1571 N N . PHE A 1 191 ? 17.202 2.892 -2.488 1.00 96.56 191 PHE A N 1
ATOM 1572 C CA . PHE A 1 191 ? 15.795 2.906 -2.093 1.00 96.56 191 PHE A CA 1
ATOM 1573 C C . PHE A 1 191 ? 15.634 2.868 -0.566 1.00 96.56 191 PHE A C 1
ATOM 1575 O O . PHE A 1 191 ? 14.896 3.682 -0.012 1.00 96.56 191 PHE A O 1
ATOM 1582 N N . LEU A 1 192 ? 16.352 1.963 0.108 1.00 95.94 192 LEU A N 1
ATOM 1583 C CA . LEU A 1 192 ? 16.332 1.841 1.567 1.00 95.94 192 LEU A CA 1
ATOM 1584 C C . LEU A 1 192 ? 16.936 3.077 2.236 1.00 95.94 192 LEU A C 1
ATOM 1586 O O . LEU A 1 192 ? 16.314 3.640 3.127 1.00 95.94 192 LEU A O 1
ATOM 1590 N N . GLU A 1 193 ? 18.092 3.553 1.768 1.00 95.25 193 GLU A N 1
ATOM 1591 C CA . GLU A 1 193 ? 18.742 4.767 2.286 1.00 95.25 193 GLU A CA 1
ATOM 1592 C C . GLU A 1 193 ? 17.848 6.005 2.135 1.00 95.25 193 GLU A C 1
ATOM 1594 O O . GLU A 1 193 ? 17.739 6.814 3.056 1.00 95.25 193 GLU A O 1
ATOM 1599 N N . LYS A 1 194 ? 17.153 6.141 0.998 1.00 96.06 194 LYS A N 1
ATOM 1600 C CA . LYS A 1 194 ? 16.163 7.202 0.778 1.00 96.06 194 LYS A CA 1
ATOM 1601 C C . LYS A 1 194 ? 15.011 7.103 1.777 1.00 96.06 194 LYS A C 1
ATOM 1603 O O . LYS A 1 194 ? 14.588 8.132 2.302 1.00 96.06 194 LYS A O 1
ATOM 1608 N N . GLY A 1 195 ? 14.500 5.895 2.014 1.00 96.56 195 GLY A N 1
ATOM 1609 C CA . GLY A 1 195 ? 13.442 5.646 2.989 1.00 96.56 195 GLY A CA 1
ATOM 1610 C C . GLY A 1 195 ? 13.878 5.990 4.411 1.00 96.56 195 GLY A C 1
ATOM 1611 O O . GLY A 1 195 ? 13.200 6.773 5.067 1.00 96.56 195 GLY A O 1
ATOM 1612 N N . VAL A 1 196 ? 15.055 5.522 4.837 1.00 96.31 196 VAL A N 1
ATOM 1613 C CA . VAL A 1 196 ? 15.639 5.831 6.154 1.00 96.31 196 VAL A CA 1
ATOM 1614 C C . VAL A 1 196 ? 15.841 7.331 6.334 1.00 96.31 196 VAL A C 1
ATOM 1616 O O . VAL A 1 196 ? 15.422 7.897 7.337 1.00 96.31 196 VAL A O 1
ATOM 1619 N N . LYS A 1 197 ? 16.403 8.010 5.328 1.00 96.56 197 LYS A N 1
ATOM 1620 C CA . LYS A 1 197 ? 16.585 9.466 5.368 1.00 96.56 197 LYS A CA 1
ATOM 1621 C C . LYS A 1 197 ? 15.261 10.222 5.539 1.00 96.56 197 LYS A C 1
ATOM 1623 O O . LYS A 1 197 ? 15.260 11.309 6.107 1.00 96.56 197 LYS A O 1
ATOM 1628 N N . LYS A 1 198 ? 14.158 9.696 4.999 1.00 96.88 198 LYS A N 1
ATOM 1629 C CA . LYS A 1 198 ? 12.859 10.380 4.985 1.00 96.88 198 LYS A CA 1
ATOM 1630 C C . LYS A 1 198 ? 11.965 10.018 6.175 1.00 96.88 198 LYS A C 1
ATOM 1632 O O . LYS A 1 198 ? 11.202 10.870 6.615 1.00 96.88 198 LYS A O 1
ATOM 1637 N N . PHE A 1 199 ? 12.039 8.785 6.666 1.00 96.75 199 PHE A N 1
ATOM 1638 C CA . PHE A 1 199 ? 11.091 8.224 7.636 1.00 96.75 199 PHE A CA 1
ATOM 1639 C C . PHE A 1 199 ? 11.759 7.615 8.876 1.00 96.75 199 PHE A C 1
ATOM 1641 O O . PHE A 1 199 ? 11.068 7.066 9.727 1.00 96.75 199 PHE A O 1
ATOM 1648 N N . GLY A 1 200 ? 13.086 7.698 8.986 1.00 95.06 200 GLY A N 1
ATOM 1649 C CA . GLY A 1 200 ? 13.849 7.088 10.070 1.00 95.06 200 GLY A CA 1
ATOM 1650 C C . GLY A 1 200 ? 14.162 5.609 9.839 1.00 95.06 200 GLY A C 1
ATOM 1651 O O . GLY A 1 200 ? 13.748 4.987 8.858 1.00 95.06 200 GLY A O 1
ATOM 1652 N N . GLU A 1 201 ? 14.936 5.042 10.758 1.00 94.06 201 GLU A N 1
ATOM 1653 C CA . GLU A 1 201 ? 15.476 3.680 10.663 1.00 94.06 201 GLU A CA 1
ATOM 1654 C C . GLU A 1 201 ? 14.394 2.598 10.649 1.00 94.06 201 GLU A C 1
ATOM 1656 O O . GLU A 1 201 ? 14.537 1.588 9.953 1.00 94.06 201 GLU A O 1
ATOM 1661 N N . GLU A 1 202 ? 13.272 2.864 11.322 1.00 92.56 202 GLU A N 1
ATOM 1662 C CA . GLU A 1 202 ? 12.073 2.023 11.333 1.00 92.56 202 GLU A CA 1
ATOM 1663 C C . GLU A 1 202 ? 11.592 1.664 9.927 1.00 92.56 202 GLU A C 1
ATOM 1665 O O . GLU A 1 202 ? 11.109 0.556 9.708 1.00 92.56 202 GLU A O 1
ATOM 1670 N N . PHE A 1 203 ? 11.791 2.542 8.935 1.00 95.56 203 PHE A N 1
ATOM 1671 C CA . PHE A 1 203 ? 11.471 2.212 7.550 1.00 95.56 203 PHE A CA 1
ATOM 1672 C C . PHE A 1 203 ? 12.198 0.946 7.095 1.00 95.56 203 PHE A C 1
ATOM 1674 O O . PHE A 1 203 ? 11.574 0.039 6.549 1.00 95.56 203 PHE A O 1
ATOM 1681 N N . ALA A 1 204 ? 13.511 0.862 7.319 1.00 93.56 204 ALA A N 1
ATOM 1682 C CA . ALA A 1 204 ? 14.299 -0.295 6.912 1.00 93.56 204 ALA A CA 1
ATOM 1683 C C . ALA A 1 204 ? 13.997 -1.524 7.780 1.00 93.56 204 ALA A C 1
ATOM 1685 O O . ALA A 1 204 ? 13.925 -2.626 7.239 1.00 93.56 204 ALA A O 1
ATOM 1686 N N . LEU A 1 205 ? 13.777 -1.341 9.087 1.00 91.38 205 LEU A N 1
ATOM 1687 C CA . LEU A 1 205 ? 13.462 -2.431 10.020 1.00 91.38 205 LEU A CA 1
ATOM 1688 C C . LEU A 1 205 ? 12.095 -3.071 9.735 1.00 91.38 205 LEU A C 1
ATOM 1690 O O . LEU A 1 205 ? 11.952 -4.291 9.820 1.00 91.38 205 LEU A O 1
ATOM 1694 N N . LYS A 1 206 ? 11.112 -2.269 9.314 1.00 93.62 206 LYS A N 1
ATOM 1695 C CA . LYS A 1 206 ? 9.776 -2.728 8.910 1.00 93.62 206 LYS A CA 1
ATOM 1696 C C . LYS A 1 206 ? 9.688 -3.133 7.435 1.00 93.62 206 LYS A C 1
ATOM 1698 O O . LYS A 1 206 ? 8.645 -3.624 7.013 1.00 93.62 206 LYS A O 1
ATOM 1703 N N . THR A 1 207 ? 10.748 -2.952 6.635 1.00 94.12 207 THR A N 1
ATOM 1704 C CA . THR A 1 207 ? 10.737 -3.284 5.199 1.00 94.12 207 THR A CA 1
ATOM 1705 C C . THR A 1 207 ? 10.936 -4.774 4.950 1.00 94.12 207 THR A C 1
ATOM 1707 O O . THR A 1 207 ? 11.960 -5.352 5.313 1.00 94.12 207 THR A O 1
ATOM 1710 N N . TRP A 1 208 ? 9.978 -5.402 4.270 1.00 90.06 208 TRP A N 1
ATOM 1711 C CA . TRP A 1 208 ? 10.009 -6.831 3.959 1.00 90.06 208 TRP A CA 1
ATOM 1712 C C . TRP A 1 208 ? 10.151 -7.055 2.449 1.00 90.06 208 TRP A C 1
ATOM 1714 O O . TRP A 1 208 ? 9.565 -6.334 1.643 1.00 90.06 208 TRP A O 1
ATOM 1724 N N . ILE A 1 209 ? 10.912 -8.079 2.050 1.00 88.19 209 ILE A N 1
ATOM 1725 C CA . ILE A 1 209 ? 10.971 -8.569 0.663 1.00 88.19 209 ILE A CA 1
ATOM 1726 C C . ILE A 1 209 ? 10.482 -10.007 0.654 1.00 88.19 209 ILE A C 1
ATOM 1728 O O . ILE A 1 209 ? 11.027 -10.848 1.371 1.00 88.19 209 ILE A O 1
ATOM 1732 N N . ILE A 1 210 ? 9.514 -10.304 -0.208 1.00 78.56 210 ILE A N 1
ATOM 1733 C CA . ILE A 1 210 ? 8.999 -11.661 -0.396 1.00 78.56 210 ILE A CA 1
ATOM 1734 C C . ILE A 1 210 ? 9.337 -12.166 -1.800 1.00 78.56 210 ILE A C 1
ATOM 1736 O O . ILE A 1 210 ? 9.256 -11.401 -2.766 1.00 78.56 210 ILE A O 1
ATOM 1740 N N . PRO A 1 211 ? 9.721 -13.449 -1.931 1.00 80.69 211 PRO A N 1
ATOM 1741 C CA . PRO A 1 211 ? 9.919 -14.057 -3.234 1.00 80.69 211 PRO A CA 1
ATOM 1742 C C . PRO A 1 211 ? 8.592 -14.103 -3.990 1.00 80.69 211 PRO A C 1
ATOM 1744 O O . PRO A 1 211 ? 7.586 -14.614 -3.492 1.00 80.69 211 PRO A O 1
ATOM 1747 N N . LEU A 1 212 ? 8.602 -13.581 -5.211 1.00 83.25 212 LEU A N 1
ATOM 1748 C CA . LEU A 1 212 ? 7.466 -13.696 -6.109 1.00 83.25 212 LEU A CA 1
ATOM 1749 C C . LEU A 1 212 ? 7.392 -15.115 -6.666 1.00 83.25 212 LEU A C 1
ATOM 1751 O O . LEU A 1 212 ? 8.384 -15.656 -7.151 1.00 83.25 212 LEU A O 1
ATOM 1755 N N . LYS A 1 213 ? 6.198 -15.701 -6.608 1.00 79.62 213 LYS A N 1
ATOM 1756 C CA . LYS A 1 213 ? 5.896 -17.000 -7.205 1.00 79.62 213 LYS A CA 1
ATOM 1757 C C . LYS A 1 213 ? 4.904 -16.828 -8.337 1.00 79.62 213 LYS A C 1
ATOM 1759 O O . LYS A 1 213 ? 3.976 -16.023 -8.238 1.00 79.62 213 LYS A O 1
ATOM 1764 N N . ILE A 1 214 ? 5.093 -17.610 -9.387 1.00 76.56 214 ILE A N 1
ATOM 1765 C CA . ILE A 1 214 ? 4.145 -17.690 -10.484 1.00 76.56 214 ILE A CA 1
ATOM 1766 C C . ILE A 1 214 ? 3.042 -18.706 -10.152 1.00 76.56 214 ILE A C 1
ATOM 1768 O O . ILE A 1 214 ? 3.305 -19.823 -9.717 1.00 76.56 214 ILE A O 1
ATOM 1772 N N . TYR A 1 215 ? 1.802 -18.287 -10.380 1.00 76.06 215 TYR A N 1
ATOM 1773 C CA . TYR A 1 215 ? 0.558 -19.040 -10.239 1.00 76.06 215 TYR A CA 1
ATOM 1774 C C . TYR A 1 215 ? -0.126 -19.149 -11.611 1.00 76.06 215 TYR A C 1
ATOM 1776 O O . TYR A 1 215 ? 0.269 -18.469 -12.558 1.00 76.06 215 TYR A O 1
ATOM 1784 N N . GLU A 1 216 ? -1.168 -19.970 -11.731 1.00 76.81 216 GLU A N 1
ATOM 1785 C CA . GLU A 1 216 ? -1.848 -20.226 -13.013 1.00 76.81 216 GLU A CA 1
ATOM 1786 C C . GLU A 1 216 ? -2.293 -18.938 -13.751 1.00 76.81 216 GLU A C 1
ATOM 1788 O O . GLU A 1 216 ? -1.891 -18.774 -14.907 1.00 76.81 216 GLU A O 1
ATOM 1793 N N . PRO A 1 217 ? -2.928 -17.936 -13.103 1.00 78.12 217 PRO A N 1
ATOM 1794 C CA . PRO A 1 217 ? -3.336 -16.700 -13.785 1.00 78.12 217 PRO A CA 1
ATOM 1795 C C . PRO A 1 217 ? -2.178 -15.911 -14.399 1.00 78.12 217 PRO A C 1
ATOM 1797 O O . PRO A 1 217 ? -2.332 -15.168 -15.369 1.00 78.12 217 PRO A O 1
ATOM 1800 N N . ILE A 1 218 ? -0.991 -16.058 -13.817 1.00 78.00 218 ILE A N 1
ATOM 1801 C CA . ILE A 1 218 ? 0.229 -15.385 -14.251 1.00 78.00 218 ILE A CA 1
ATOM 1802 C C . ILE A 1 218 ? 0.788 -16.084 -15.495 1.00 78.00 218 ILE A C 1
ATOM 1804 O O . ILE A 1 218 ? 1.282 -15.398 -16.386 1.00 78.00 218 ILE A O 1
ATOM 1808 N N . ARG A 1 219 ? 0.638 -17.411 -15.617 1.00 79.31 219 ARG A N 1
ATOM 1809 C CA . ARG A 1 219 ? 1.040 -18.172 -16.811 1.00 79.31 219 ARG A CA 1
ATOM 1810 C C . ARG A 1 219 ? 0.346 -17.637 -18.063 1.00 79.31 219 ARG A C 1
ATOM 1812 O O . ARG A 1 219 ? 1.019 -17.186 -18.983 1.00 79.31 219 ARG A O 1
ATOM 1819 N N . ASN A 1 220 ? -0.983 -17.523 -18.016 1.00 79.00 220 ASN A N 1
ATOM 1820 C CA . ASN A 1 220 ? -1.787 -17.001 -19.125 1.00 79.00 220 ASN A CA 1
ATOM 1821 C C . ASN A 1 220 ? -1.392 -15.566 -19.523 1.00 79.00 220 ASN A C 1
ATOM 1823 O O . ASN A 1 220 ? -1.444 -15.195 -20.697 1.00 79.00 220 ASN A O 1
ATOM 1827 N N . ARG A 1 221 ? -0.987 -14.731 -18.555 1.00 79.44 221 ARG A N 1
ATOM 1828 C CA . ARG A 1 221 ? -0.498 -13.370 -18.833 1.00 79.44 221 ARG A CA 1
ATOM 1829 C C . ARG A 1 221 ? 0.879 -13.359 -19.477 1.00 79.44 221 ARG A C 1
ATOM 1831 O O . ARG A 1 221 ? 1.110 -12.555 -20.378 1.00 79.44 221 ARG A O 1
ATOM 1838 N N . LEU A 1 222 ? 1.796 -14.189 -18.990 1.00 77.12 222 LEU A N 1
ATOM 1839 C CA . LEU A 1 222 ? 3.154 -14.275 -19.521 1.00 77.12 222 LEU A CA 1
ATOM 1840 C C . LEU A 1 222 ? 3.145 -14.826 -20.950 1.00 77.12 222 LEU A C 1
ATOM 1842 O O . LEU A 1 222 ? 3.791 -14.233 -21.814 1.00 77.12 222 LEU A O 1
ATOM 1846 N N . ASP A 1 223 ? 2.314 -15.833 -21.225 1.00 79.19 223 ASP A N 1
ATOM 1847 C CA . ASP A 1 223 ? 2.132 -16.398 -22.566 1.00 79.19 223 ASP A CA 1
ATOM 1848 C C . ASP A 1 223 ? 1.633 -15.335 -23.558 1.00 79.19 223 ASP A C 1
ATOM 1850 O O . ASP A 1 223 ? 2.220 -15.143 -24.623 1.00 79.19 223 ASP A O 1
ATOM 1854 N N . LYS A 1 224 ? 0.631 -14.526 -23.175 1.00 78.06 224 LYS A N 1
ATOM 1855 C CA . LYS A 1 224 ? 0.146 -13.386 -23.987 1.00 78.06 224 LYS A CA 1
ATOM 1856 C C . LYS A 1 224 ? 1.217 -12.323 -24.265 1.00 78.06 224 LYS A C 1
ATOM 1858 O O . LYS A 1 224 ? 1.083 -11.543 -25.211 1.00 78.06 224 LYS A O 1
ATOM 1863 N N . ARG A 1 225 ? 2.259 -12.255 -23.434 1.00 73.81 225 ARG A N 1
ATOM 1864 C CA . ARG A 1 225 ? 3.401 -11.344 -23.593 1.00 73.81 225 ARG A CA 1
ATOM 1865 C C . ARG A 1 225 ? 4.578 -11.985 -24.331 1.00 73.81 225 ARG A C 1
ATOM 1867 O O . ARG A 1 225 ? 5.571 -11.296 -24.542 1.00 73.81 225 ARG A O 1
ATOM 1874 N N . GLY A 1 226 ? 4.482 -13.259 -24.716 1.00 76.88 226 GLY A N 1
ATOM 1875 C CA . GLY A 1 226 ? 5.584 -14.010 -25.319 1.00 76.88 226 GLY A CA 1
ATOM 1876 C C . GLY A 1 226 ? 6.749 -14.255 -24.354 1.00 76.88 226 GLY A C 1
ATOM 1877 O O . GLY A 1 226 ? 7.880 -14.440 -24.793 1.00 76.88 226 GLY A O 1
ATOM 1878 N N . LEU A 1 227 ? 6.501 -14.206 -23.041 1.00 77.31 227 LEU A N 1
ATOM 1879 C CA . LEU A 1 227 ? 7.526 -14.409 -22.021 1.00 77.31 227 LEU A CA 1
ATOM 1880 C C . LEU A 1 227 ? 7.555 -15.873 -21.589 1.00 77.31 227 LEU A C 1
ATOM 1882 O O . LEU A 1 227 ? 6.542 -16.420 -21.164 1.00 77.31 227 LEU A O 1
ATOM 1886 N N . GLN A 1 228 ? 8.737 -16.488 -21.634 1.00 82.00 228 GLN A N 1
ATOM 1887 C CA . GLN A 1 228 ? 8.919 -17.848 -21.135 1.00 82.00 228 GLN A CA 1
ATOM 1888 C C . GLN A 1 228 ? 8.871 -17.878 -19.604 1.00 82.00 228 GLN A C 1
ATOM 1890 O O . GLN A 1 228 ? 9.661 -17.217 -18.924 1.00 82.00 228 GLN A O 1
ATOM 1895 N N . LEU A 1 229 ? 7.952 -18.688 -19.079 1.00 81.62 229 LEU A N 1
ATOM 1896 C CA . LEU A 1 229 ? 7.660 -18.845 -17.655 1.00 81.62 229 LEU A CA 1
ATOM 1897 C C . LEU A 1 229 ? 8.911 -19.105 -16.799 1.00 81.62 229 LEU A C 1
ATOM 1899 O O . LEU A 1 229 ? 9.132 -18.436 -15.792 1.00 81.62 229 LEU A O 1
ATOM 1903 N N . GLU A 1 230 ? 9.733 -20.067 -17.214 1.00 84.12 230 GLU A N 1
ATOM 1904 C CA . GLU A 1 230 ? 10.919 -20.518 -16.476 1.00 84.12 230 GLU A CA 1
ATOM 1905 C C . GLU A 1 230 ? 11.999 -19.437 -16.418 1.00 84.12 230 GLU A C 1
ATOM 1907 O O . GLU A 1 230 ? 12.576 -19.183 -15.360 1.00 84.12 230 GLU A O 1
ATOM 1912 N N . ILE A 1 231 ? 12.223 -18.742 -17.540 1.00 84.50 231 ILE A N 1
ATOM 1913 C CA . ILE A 1 231 ? 13.148 -17.606 -17.611 1.00 84.50 231 ILE A CA 1
ATOM 1914 C C . ILE A 1 231 ? 12.668 -16.488 -16.682 1.00 84.50 231 ILE A C 1
ATOM 1916 O O . ILE A 1 231 ? 13.468 -15.903 -15.948 1.00 84.50 231 ILE A O 1
ATOM 1920 N N . PHE A 1 232 ? 11.361 -16.214 -16.678 1.00 84.00 232 PHE A N 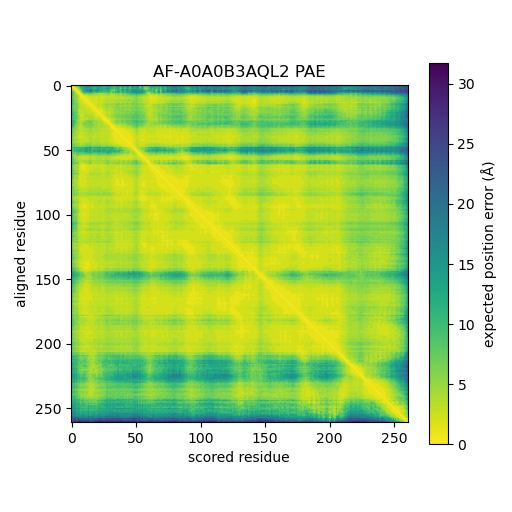1
ATOM 1921 C CA . PHE A 1 232 ? 10.775 -15.185 -15.828 1.00 84.00 232 PHE A CA 1
ATOM 1922 C C . PHE A 1 232 ? 10.912 -15.522 -14.334 1.00 84.00 232 PHE A C 1
ATOM 1924 O O . PHE A 1 232 ? 11.414 -14.691 -13.576 1.00 84.00 232 PHE A O 1
ATOM 1931 N N . GLN A 1 233 ? 10.551 -16.742 -13.910 1.00 87.06 233 GLN A N 1
ATOM 1932 C CA . GLN A 1 233 ? 10.701 -17.176 -12.511 1.00 87.06 233 GLN A CA 1
ATOM 1933 C C . GLN A 1 233 ? 12.166 -17.142 -12.068 1.00 87.06 233 GLN A C 1
ATOM 1935 O O . GLN A 1 233 ? 12.472 -16.601 -11.008 1.00 87.06 233 GLN A O 1
ATOM 1940 N N . LYS A 1 234 ? 13.088 -17.639 -12.903 1.00 87.56 234 LYS A N 1
ATOM 1941 C CA . LYS A 1 234 ? 14.525 -17.608 -12.608 1.00 87.56 234 LYS A CA 1
ATOM 1942 C C . LYS A 1 234 ? 15.026 -16.179 -12.383 1.00 87.56 234 LYS A C 1
ATOM 1944 O O . LYS A 1 234 ? 15.781 -15.935 -11.444 1.00 87.56 234 LYS A O 1
ATOM 1949 N N . GLY A 1 235 ? 14.576 -15.225 -13.201 1.00 85.69 235 GLY A N 1
ATOM 1950 C CA . GLY A 1 235 ? 14.897 -13.808 -13.022 1.00 85.69 235 GLY A CA 1
ATOM 1951 C C . GLY A 1 235 ? 14.403 -13.246 -11.683 1.00 85.69 235 GLY A C 1
ATOM 1952 O O . GLY A 1 235 ? 15.155 -12.551 -10.993 1.00 85.69 235 GLY A O 1
ATOM 1953 N N . LEU A 1 236 ? 13.171 -13.582 -11.284 1.00 85.38 236 LEU A N 1
ATOM 1954 C CA . LEU A 1 236 ? 12.608 -13.194 -9.985 1.00 85.38 236 LEU A CA 1
ATOM 1955 C C . LEU A 1 236 ? 13.413 -13.782 -8.816 1.00 85.38 236 LEU A C 1
ATOM 1957 O O . LEU A 1 236 ? 13.751 -13.059 -7.875 1.00 85.38 236 LEU A O 1
ATOM 1961 N N . ASP A 1 237 ? 13.774 -15.063 -8.896 1.00 87.12 237 ASP A N 1
ATOM 1962 C CA . ASP A 1 237 ? 14.523 -15.766 -7.851 1.00 87.12 237 ASP A CA 1
ATOM 1963 C C . ASP A 1 237 ? 15.946 -15.212 -7.694 1.00 87.12 237 ASP A C 1
ATOM 1965 O O . ASP A 1 237 ? 16.425 -14.993 -6.575 1.00 87.12 237 ASP A O 1
ATOM 1969 N N . GLU A 1 238 ? 16.626 -14.921 -8.806 1.00 88.31 238 GLU A N 1
ATOM 1970 C CA . GLU A 1 238 ? 17.949 -14.296 -8.793 1.00 88.31 238 GLU A CA 1
ATOM 1971 C C . GLU A 1 238 ? 17.914 -12.886 -8.193 1.00 88.31 238 GLU A C 1
ATOM 1973 O O . GLU A 1 238 ? 18.782 -12.535 -7.381 1.00 88.31 238 GLU A O 1
ATOM 1978 N N . ASN A 1 239 ? 16.915 -12.078 -8.562 1.00 86.19 239 ASN A N 1
ATOM 1979 C CA . ASN A 1 239 ? 16.718 -10.748 -7.988 1.00 86.19 239 ASN A CA 1
ATOM 1980 C C . ASN A 1 239 ? 16.435 -10.830 -6.487 1.00 86.19 239 ASN A C 1
ATOM 1982 O O . ASN A 1 239 ? 17.021 -10.070 -5.710 1.00 86.19 239 ASN A O 1
ATOM 1986 N N . PHE A 1 240 ? 15.599 -11.775 -6.056 1.00 86.75 240 PHE A N 1
ATOM 1987 C CA . PHE A 1 240 ? 15.315 -12.007 -4.644 1.00 86.75 240 PHE A CA 1
ATOM 1988 C C . PHE A 1 240 ? 16.578 -12.403 -3.868 1.00 86.75 240 PHE A C 1
ATOM 1990 O O . PHE A 1 240 ? 16.900 -11.782 -2.851 1.00 86.75 240 PHE A O 1
ATOM 1997 N N . LYS A 1 241 ? 17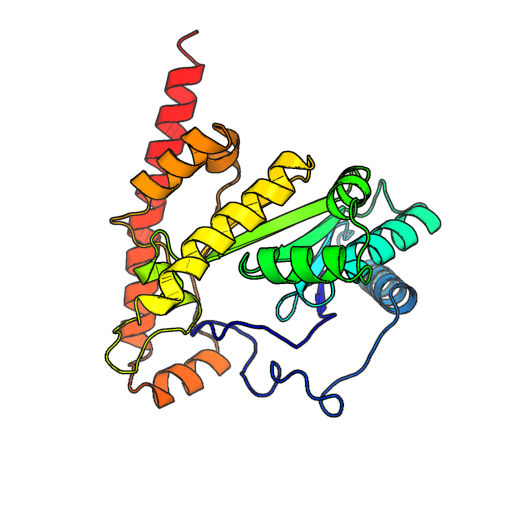.350 -13.374 -4.374 1.00 87.38 241 LYS A N 1
ATOM 1998 C CA . LYS A 1 241 ? 18.595 -13.843 -3.745 1.00 87.38 241 LYS A CA 1
ATOM 1999 C C . LYS A 1 241 ? 19.600 -12.706 -3.545 1.00 87.38 241 LYS A C 1
ATOM 2001 O O . LYS A 1 241 ? 20.152 -12.568 -2.454 1.00 87.38 241 LYS A O 1
ATOM 2006 N N . LYS A 1 242 ? 19.808 -11.867 -4.567 1.00 88.12 242 LYS A N 1
ATOM 2007 C CA . LYS A 1 242 ? 20.702 -10.694 -4.493 1.00 88.12 242 LYS A CA 1
ATOM 2008 C C . LYS A 1 242 ? 20.186 -9.660 -3.485 1.00 88.12 242 LYS A C 1
ATOM 2010 O O . LYS A 1 242 ? 20.954 -9.141 -2.679 1.00 88.12 242 LYS A O 1
ATOM 2015 N N . SER A 1 243 ? 18.880 -9.407 -3.491 1.00 87.19 243 SER A N 1
ATOM 2016 C CA . SER A 1 243 ? 18.221 -8.432 -2.617 1.00 87.19 243 SER A CA 1
ATOM 2017 C C . SER A 1 243 ? 18.284 -8.789 -1.125 1.00 87.19 243 SER A C 1
ATOM 2019 O O . SER A 1 243 ? 18.494 -7.898 -0.302 1.00 87.19 243 SER A O 1
ATOM 2021 N N . ARG A 1 244 ? 18.186 -10.078 -0.753 1.00 83.00 244 ARG A N 1
ATOM 2022 C CA . ARG A 1 244 ? 18.310 -10.511 0.658 1.00 83.00 244 ARG A CA 1
ATOM 2023 C C . ARG A 1 244 ? 19.651 -10.119 1.282 1.00 83.00 244 ARG A C 1
ATOM 2025 O O . ARG A 1 244 ? 19.682 -9.684 2.430 1.00 83.00 244 ARG A O 1
ATOM 2032 N N . GLY A 1 245 ? 20.746 -10.246 0.528 1.00 80.25 245 GLY A N 1
ATOM 2033 C CA . GLY A 1 245 ? 22.077 -9.857 1.004 1.00 80.25 245 GLY A CA 1
ATOM 2034 C C . GLY A 1 245 ? 22.191 -8.355 1.284 1.00 80.25 245 GLY A C 1
ATOM 2035 O O . GLY A 1 245 ? 22.821 -7.950 2.258 1.00 80.25 245 GLY A O 1
ATOM 2036 N N . ILE A 1 246 ? 21.529 -7.529 0.469 1.00 82.69 246 ILE A N 1
ATOM 2037 C CA . ILE A 1 246 ? 21.549 -6.066 0.594 1.00 82.69 246 ILE A CA 1
ATOM 2038 C C . ILE A 1 246 ? 20.784 -5.611 1.839 1.00 82.69 246 ILE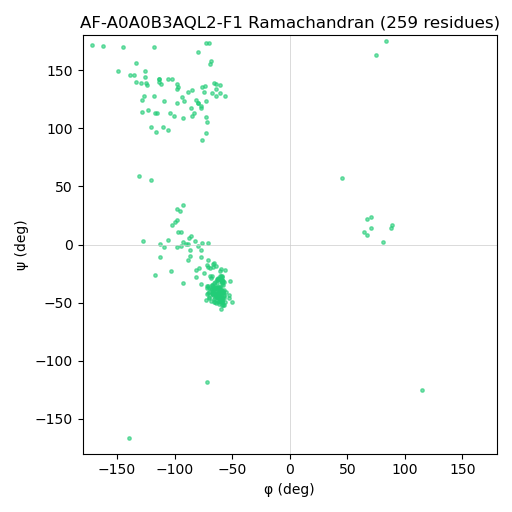 A C 1
ATOM 2040 O O . ILE A 1 246 ? 21.314 -4.806 2.601 1.00 82.69 246 ILE A O 1
ATOM 2044 N N . ILE A 1 247 ? 19.581 -6.147 2.082 1.00 79.94 247 ILE A N 1
ATOM 2045 C CA . ILE A 1 247 ? 18.804 -5.811 3.288 1.00 79.94 247 ILE A CA 1
ATOM 2046 C C . ILE A 1 247 ? 19.585 -6.144 4.551 1.00 79.94 247 ILE A C 1
ATOM 2048 O O . ILE A 1 247 ? 19.710 -5.297 5.431 1.00 79.94 247 ILE A O 1
ATOM 2052 N N . GLY A 1 248 ? 20.154 -7.351 4.622 1.00 76.44 248 GLY A N 1
ATOM 2053 C CA . GLY A 1 248 ? 20.947 -7.756 5.779 1.00 76.44 248 GLY A CA 1
ATOM 2054 C C . GLY A 1 248 ? 22.125 -6.813 6.036 1.00 76.44 248 GLY A C 1
ATOM 2055 O O . GLY A 1 248 ? 22.451 -6.548 7.187 1.00 76.44 248 GLY A O 1
ATOM 2056 N N . CYS A 1 249 ? 22.738 -6.268 4.981 1.00 76.25 249 CYS A N 1
ATOM 2057 C CA . CYS A 1 249 ? 23.809 -5.281 5.098 1.00 76.25 249 CYS A CA 1
ATOM 2058 C C . CYS A 1 249 ? 23.306 -3.937 5.651 1.00 76.25 249 CYS A C 1
ATOM 2060 O O . CYS A 1 249 ? 23.884 -3.421 6.604 1.00 76.25 249 CYS A O 1
ATOM 2062 N N . VAL A 1 250 ? 22.206 -3.397 5.111 1.00 77.69 250 VAL A N 1
ATOM 2063 C CA . VAL A 1 250 ? 21.633 -2.115 5.566 1.00 77.69 250 VAL A CA 1
ATOM 2064 C C . VAL A 1 250 ? 21.161 -2.203 7.020 1.00 77.69 250 VAL A C 1
ATOM 2066 O O . VAL A 1 250 ? 21.505 -1.338 7.819 1.00 77.69 250 VAL A O 1
ATOM 2069 N N . ILE A 1 251 ? 20.453 -3.274 7.391 1.00 78.62 251 ILE A N 1
ATOM 2070 C CA . ILE A 1 251 ? 19.992 -3.486 8.772 1.00 78.62 251 ILE A CA 1
ATOM 2071 C C . ILE A 1 251 ? 21.181 -3.627 9.731 1.00 78.62 251 ILE A C 1
ATOM 2073 O O . ILE A 1 251 ? 21.183 -3.021 10.798 1.00 78.62 251 ILE A O 1
ATOM 2077 N N . LYS A 1 252 ? 22.233 -4.369 9.354 1.00 75.62 252 LYS A N 1
ATOM 2078 C CA . LYS A 1 252 ? 23.447 -4.471 10.181 1.00 75.62 252 LYS A CA 1
ATOM 2079 C C . LYS A 1 252 ? 24.125 -3.118 10.391 1.00 75.62 252 LYS A C 1
ATOM 2081 O O . LYS A 1 252 ? 24.580 -2.854 11.497 1.00 75.62 252 LYS A O 1
ATOM 2086 N N . LEU A 1 253 ? 24.195 -2.273 9.361 1.00 66.00 253 LEU A N 1
ATOM 2087 C CA . LEU A 1 253 ? 24.774 -0.930 9.477 1.00 66.00 253 LEU A CA 1
ATOM 2088 C C . LEU A 1 253 ? 23.979 -0.048 10.446 1.00 66.00 253 LEU A C 1
ATOM 2090 O O . LEU A 1 253 ? 24.588 0.633 11.265 1.00 66.00 253 LEU A O 1
ATOM 2094 N N . ILE A 1 254 ? 22.646 -0.113 10.392 1.00 74.94 254 ILE A N 1
ATOM 2095 C CA . ILE A 1 254 ? 21.754 0.577 11.336 1.00 74.94 254 ILE A CA 1
ATOM 2096 C C . ILE A 1 254 ? 22.044 0.119 12.774 1.00 74.94 254 ILE A C 1
ATOM 2098 O O . ILE A 1 254 ? 22.364 0.932 13.635 1.00 74.94 254 ILE A O 1
ATOM 2102 N N . ILE A 1 255 ? 22.053 -1.197 13.018 1.00 70.94 255 ILE A N 1
ATOM 2103 C CA . ILE A 1 255 ? 22.298 -1.762 14.357 1.00 70.94 255 ILE A CA 1
ATOM 2104 C C . ILE A 1 255 ? 23.687 -1.376 14.896 1.00 70.94 255 ILE A C 1
ATOM 2106 O O . ILE A 1 255 ? 23.821 -1.030 16.067 1.00 70.94 255 ILE A O 1
ATOM 2110 N N . ILE A 1 256 ? 24.734 -1.421 14.062 1.00 69.44 256 ILE A N 1
ATOM 2111 C CA . ILE A 1 256 ? 26.098 -1.055 14.480 1.00 69.44 256 ILE A CA 1
ATOM 2112 C C . ILE A 1 256 ? 26.181 0.422 14.873 1.00 69.44 256 ILE A C 1
ATOM 2114 O O . ILE A 1 256 ? 26.863 0.746 15.842 1.00 69.44 256 ILE A O 1
ATOM 2118 N N . ASN A 1 257 ? 25.516 1.309 14.132 1.00 64.25 257 ASN A N 1
ATOM 2119 C CA . ASN A 1 257 ? 25.534 2.738 14.434 1.00 64.25 257 ASN A CA 1
ATOM 2120 C C . ASN A 1 257 ? 24.810 3.052 15.751 1.00 64.25 257 ASN A C 1
ATOM 2122 O O . ASN A 1 257 ? 25.289 3.896 16.502 1.00 64.25 257 ASN A O 1
ATOM 2126 N N . ASN A 1 258 ? 23.742 2.319 16.074 1.00 65.31 258 ASN A N 1
ATOM 2127 C CA . ASN A 1 258 ? 23.002 2.498 17.327 1.00 65.31 258 ASN A CA 1
ATOM 2128 C C . ASN A 1 258 ? 23.730 1.950 18.563 1.00 65.31 258 ASN A C 1
ATOM 2130 O O . ASN A 1 258 ? 23.517 2.448 19.660 1.00 65.31 258 ASN A O 1
ATOM 2134 N N . ASN A 1 259 ? 24.626 0.973 18.395 1.00 61.66 259 ASN A N 1
ATOM 2135 C CA . ASN A 1 259 ? 25.438 0.412 19.485 1.00 61.66 259 ASN A CA 1
ATOM 2136 C C . ASN A 1 259 ? 26.756 1.176 19.738 1.00 61.66 259 ASN A C 1
ATOM 2138 O O . ASN A 1 259 ? 27.596 0.710 20.507 1.00 61.66 259 ASN A O 1
ATOM 2142 N N . LYS A 1 260 ? 26.985 2.305 19.056 1.00 49.75 260 LYS A N 1
ATOM 2143 C CA . LYS A 1 260 ? 28.171 3.167 19.224 1.00 49.75 260 LYS A CA 1
ATOM 2144 C C . LYS A 1 260 ? 27.899 4.428 20.060 1.00 49.75 260 LYS A C 1
ATOM 2146 O O . LYS A 1 260 ? 28.701 5.360 20.000 1.00 49.75 260 LYS A O 1
ATOM 2151 N N . ILE A 1 261 ? 26.796 4.456 20.808 1.00 39.72 261 ILE A N 1
ATOM 2152 C CA . ILE A 1 261 ? 26.396 5.555 21.700 1.00 39.72 261 ILE A CA 1
ATOM 2153 C C . ILE A 1 261 ? 26.455 5.069 23.144 1.00 39.72 261 ILE A C 1
ATOM 2155 O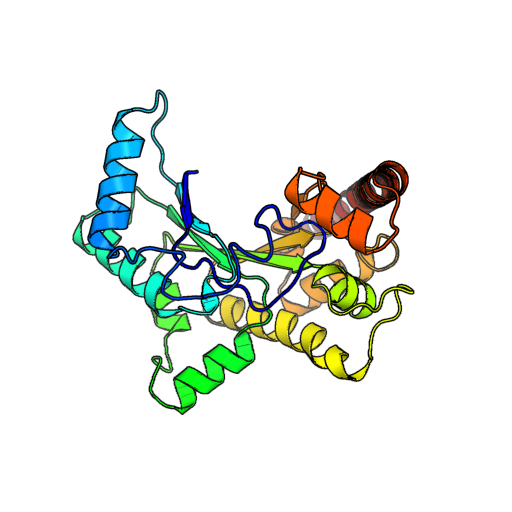 O . ILE A 1 261 ? 25.941 3.957 23.398 1.00 39.72 261 ILE A O 1
#

Secondary structure (DSSP, 8-state):
-EEEEEE---S---TT-SS-TTTTS--SSS-----HHHHHHHHHHHHHT-SS---EEEEEES-GGGSTHHHHHHHHHHHHTT-TTT-EEEEEE-S--HHHHHHHHHTTSS-TTHHHHHHT-TTEEEEEEEESSSHHHHHHHTT-B-TTS-B-GGGGHHHHHHHHHHHHHHHHT-EEEEEEES--HHHHHHHHHHHHHHH-THHHHT-EE------HHHHHHHHHTT--HHHHHHHHHHHHHHHHHHHHHHHHHHHHHHTT-

Solvent-accessible surface area (backbone atoms only — not comparable to full-atom values): 14300 Å² total; per-residue (Å²): 115,51,81,44,68,83,32,50,32,41,98,60,53,35,65,70,37,81,67,43,71,79,67,28,61,64,54,78,85,85,61,83,90,74,54,63,67,56,53,50,50,51,50,57,57,57,34,73,77,43,100,59,84,64,42,40,47,32,47,37,66,39,30,44,64,81,50,56,65,57,58,53,53,43,52,50,52,35,46,77,70,71,34,46,91,63,40,37,40,33,44,40,35,68,31,74,44,42,68,59,53,53,47,33,28,73,71,69,77,35,64,84,56,49,58,48,64,48,33,73,42,88,37,47,33,33,44,36,41,39,40,21,37,48,55,68,46,21,34,47,43,40,44,55,37,50,84,90,66,50,64,63,71,87,58,47,57,51,51,54,32,30,56,50,29,50,47,53,42,53,73,36,60,38,50,66,30,43,32,36,37,72,52,40,55,91,36,37,62,61,39,44,53,53,41,26,75,73,64,37,65,60,45,54,75,44,45,44,77,60,82,78,68,88,48,73,51,21,50,62,50,32,55,78,58,75,45,58,66,68,63,51,52,51,51,46,50,52,29,42,61,54,36,54,58,51,51,55,49,55,53,47,53,52,55,55,61,66,72,73,114

pLDDT: mean 88.3, std 9.93, range [39.72, 98.19]

Mean predicted aligned error: 5.59 Å